Protein AF-0000000080696112 (afdb_homodimer)

Radius of gyration: 31.39 Å; Cα contacts (8 Å, |Δi|>4): 381; chains: 2; bounding box: 40×100×68 Å

InterPro domains:
  IPR007891 CHASE3 [PF05227] (47-178)

pLDDT: mean 80.49, std 13.14, range [27.77, 94.44]

Foldseek 3Di:
DVPPVVPVQVPDDPVRVVCCVVVVVVVVVVVVVVVVVVVVVVVVVLVVVVVLLVLLLVLLVLLLVLLVQLVQLLVVCLVPVDPVSRVSNVVSVVSNVVSLVSNCVRDDDPVLVVLSVVLVVLSVLLNVLSVVSNPDDSVPVVVNVVSVVVSVVSSVVNVVSSVVSNVVSVVVNVVSVVD/DVPPVVVVQVPDDPVRVVCCVVVVVVVVVVVVVVVVVVVVVVVVVLVVVVVLLVLLLVLLVLLLVLLVQLVQLLVVCLVPVDPVSRVSNVVSVVSNVVSLVSNCVRDDDPVLVVLSVVLVVLSVLLNVLSVVSNPDDSVPVVVNVVSVVVSVVSSVVNVVSSVVSNVVSVVVNVVSVVD

Solvent-accessible surface area (backbone atoms only — not comparable to full-atom values): 18309 Å² total; per-residue (Å²): 134,85,68,66,71,57,58,62,12,41,68,26,53,17,54,52,8,16,48,23,53,54,46,23,58,52,51,29,52,52,50,42,52,51,52,50,49,53,52,51,52,53,52,51,53,52,51,52,52,52,49,48,54,49,49,45,53,50,30,54,50,47,40,52,30,30,51,28,31,21,50,26,12,43,39,44,20,74,71,58,72,40,73,88,34,37,56,43,34,67,55,18,53,62,53,38,52,50,30,52,53,50,39,66,71,64,58,76,51,66,72,58,48,52,51,51,63,60,44,51,62,44,50,50,52,40,53,50,44,49,52,52,59,66,69,51,65,82,85,42,54,69,60,52,41,51,52,50,52,54,36,47,53,42,47,52,53,46,50,54,52,52,50,52,51,51,51,48,52,50,51,53,50,51,55,56,66,75,93,132,86,68,66,70,59,58,62,10,41,68,26,52,17,54,52,9,20,48,23,53,54,46,23,59,52,52,29,52,51,50,42,52,51,50,49,49,53,52,50,52,54,51,52,53,53,50,53,52,51,49,47,53,50,51,46,52,48,30,54,50,45,41,54,30,30,52,28,31,21,48,26,12,44,39,43,21,74,72,59,72,40,75,87,34,37,56,43,33,66,56,18,54,60,52,40,53,51,30,51,53,48,40,65,70,63,59,77,52,66,70,57,48,53,51,51,62,60,44,51,62,46,51,50,51,38,53,49,45,49,53,52,58,66,70,51,65,81,83,43,53,68,60,51,40,52,52,50,52,54,39,48,52,41,47,52,53,46,52,53,52,50,49,52,51,52,52,50,53,49,51,54,49,51,54,56,68,74,94

Sequence (358 aa):
MTAHASSRWEDLPLRGKALVAISLPLTILMFSLVLIYIAERQTARAEEDVRRVLLVQGDIQTLHTQIAEGEASVRGYLLTHREDFLPGYLNAQPLIEAALTRLNTNVRDGQMREHLKAIEPLINTKVEGLGKLRSMNRQDQESVARILIENKYVLDQLRERIGIMSEREDALLAERTEAMTAHASSRWEDLPLRGKALVAISLPLTILMFSLVLIYIAERQTARAEEDVRRVLLVQGDIQTLHTQIAEGEASVRGYLLTHREDFLPGYLNAQPLIEAALTRLNTNVRDGQMREHLKAIEPLINTKVEGLGKLRSMNRQDQESVARILIENKYVLDQLRERIGIMSEREDALLAERTEA

Structure (mmCIF, N/CA/C/O backbone):
data_AF-0000000080696112-model_v1
#
loop_
_entity.id
_entity.type
_entity.pdbx_description
1 polymer 'PAS protein'
#
loop_
_atom_site.group_PDB
_atom_site.id
_atom_site.type_symbol
_atom_site.label_atom_id
_atom_site.label_alt_id
_atom_site.label_comp_id
_atom_site.label_asym_id
_atom_site.label_entity_id
_atom_site.label_seq_id
_atom_site.pdbx_PDB_ins_code
_atom_site.Cartn_x
_atom_site.Cartn_y
_atom_site.Cartn_z
_atom_site.occupancy
_atom_site.B_iso_or_equiv
_atom_site.auth_seq_id
_atom_site.auth_comp_id
_atom_site.auth_asym_id
_atom_site.auth_atom_id
_atom_site.pdbx_PDB_model_num
ATOM 1 N N . MET A 1 1 ? 0.788 62.406 5.578 1 27.77 1 MET A N 1
ATOM 2 C CA . MET A 1 1 ? -0.47 62.25 6.301 1 27.77 1 MET A CA 1
ATOM 3 C C . MET A 1 1 ? -0.262 61.438 7.582 1 27.77 1 MET A C 1
ATOM 5 O O . MET A 1 1 ? -1.209 60.875 8.117 1 27.77 1 MET A O 1
ATOM 9 N N . THR A 1 2 ? 0.925 61.094 7.867 1 38.38 2 THR A N 1
ATOM 10 C CA . THR A 1 2 ? 1.419 60.219 8.914 1 38.38 2 THR A CA 1
ATOM 11 C C . THR A 1 2 ? 1.141 60.781 10.297 1 38.38 2 THR A C 1
ATOM 13 O O . THR A 1 2 ? 1.5 60.219 11.312 1 38.38 2 THR A O 1
ATOM 16 N N . ALA A 1 3 ? 0.956 62.125 10.406 1 43.91 3 ALA A N 1
ATOM 17 C CA . ALA A 1 3 ? 1.034 63.062 11.492 1 43.91 3 ALA A CA 1
ATOM 18 C C . ALA A 1 3 ? -0.102 62.875 12.492 1 43.91 3 ALA A C 1
ATOM 20 O O . ALA A 1 3 ? -0.026 63.344 13.633 1 43.91 3 ALA A O 1
ATOM 21 N N . HIS A 1 4 ? -1.32 62.531 11.953 1 41.47 4 HIS A N 1
ATOM 22 C CA . HIS A 1 4 ? -2.537 62.844 12.688 1 41.47 4 HIS A CA 1
ATOM 23 C C . HIS A 1 4 ? -2.729 61.906 13.875 1 41.47 4 HIS A C 1
ATOM 25 O O . HIS A 1 4 ? -3.691 62.062 14.633 1 41.47 4 HIS A O 1
ATOM 31 N N . ALA A 1 5 ? -2.154 60.719 13.828 1 48.03 5 ALA A N 1
ATOM 32 C CA . ALA A 1 5 ? -2.465 59.781 14.906 1 48.03 5 ALA A CA 1
ATOM 33 C C . ALA A 1 5 ? -1.953 60.312 16.25 1 48.03 5 ALA A C 1
ATOM 35 O O . ALA A 1 5 ? -2.406 59.875 17.312 1 48.03 5 ALA A O 1
ATOM 36 N N . SER A 1 6 ? -0.947 61.156 16.234 1 50.97 6 SER A N 1
ATOM 37 C CA . SER A 1 6 ? -0.257 61.688 17.406 1 50.97 6 SER A CA 1
ATOM 38 C C . SER A 1 6 ? -1.186 62.562 18.25 1 50.97 6 SER A C 1
ATOM 40 O O . SER A 1 6 ? -1.048 62.625 19.469 1 50.97 6 SER A O 1
ATOM 42 N N . SER A 1 7 ? -1.98 63.25 17.594 1 52.88 7 SER A N 1
ATOM 43 C CA . SER A 1 7 ? -2.732 64.312 18.266 1 52.88 7 SER A CA 1
ATOM 44 C C . SER A 1 7 ? -3.768 63.75 19.234 1 52.88 7 SER A C 1
ATOM 46 O O . SER A 1 7 ? -3.963 64.25 20.328 1 52.88 7 SER A O 1
ATOM 48 N N . ARG A 1 8 ? -4.383 62.656 18.859 1 55.94 8 ARG A N 1
ATOM 49 C CA . ARG A 1 8 ? -5.465 62.125 19.688 1 55.94 8 ARG A CA 1
ATOM 50 C C . ARG A 1 8 ? -4.918 61.469 20.969 1 55.94 8 ARG A C 1
ATOM 52 O O . ARG A 1 8 ? -5.547 61.531 22.016 1 55.94 8 ARG A O 1
ATOM 59 N N . TRP A 1 9 ? -3.748 60.938 20.938 1 57.84 9 TRP A N 1
ATOM 60 C CA . TRP A 1 9 ? -3.09 60.344 22.078 1 57.84 9 TRP A CA 1
ATOM 61 C C . TRP A 1 9 ? -2.678 61.375 23.094 1 57.84 9 TRP A C 1
ATOM 63 O O . TRP A 1 9 ? -2.807 61.156 24.312 1 57.84 9 TRP A O 1
ATOM 73 N N . GLU A 1 10 ? -2.234 62.531 22.672 1 62.31 10 GLU A N 1
ATOM 74 C CA . GLU A 1 10 ? -1.783 63.625 23.547 1 62.31 10 GLU A CA 1
ATOM 75 C C . GLU A 1 10 ? -2.947 64.25 24.328 1 62.31 10 GLU A C 1
ATOM 77 O O . GLU A 1 10 ? -2.764 64.688 25.438 1 62.31 10 GLU A O 1
ATOM 82 N N . ASP A 1 11 ? -4.109 64.062 23.75 1 60.59 11 ASP A N 1
ATOM 83 C CA . ASP A 1 11 ? -5.258 64.625 24.406 1 60.59 11 ASP A CA 1
ATOM 84 C C . ASP A 1 11 ? -5.941 63.656 25.344 1 60.59 11 ASP A C 1
ATOM 86 O O . ASP A 1 11 ? -6.895 64 26.047 1 60.59 11 ASP A O 1
ATOM 90 N N . LEU A 1 12 ? -5.379 62.469 25.406 1 62.03 12 LEU A N 1
ATOM 91 C CA . LEU A 1 12 ? -6.023 61.5 26.297 1 62.03 12 LEU A CA 1
ATOM 92 C C . LEU A 1 12 ? -5.566 61.688 27.734 1 62.03 12 LEU A C 1
ATOM 94 O O . LEU A 1 12 ? -4.387 61.969 27.984 1 62.03 12 LEU A O 1
ATOM 98 N N . PRO A 1 13 ? -6.57 61.844 28.656 1 65.56 13 PRO A N 1
ATOM 99 C CA . PRO A 1 13 ? -6.242 61.969 30.078 1 65.56 13 PRO A CA 1
ATOM 100 C C . PRO A 1 13 ? -5.383 60.844 30.594 1 65.56 13 PRO A C 1
ATOM 102 O O . PRO A 1 13 ? -5.312 59.781 29.953 1 65.56 13 PRO A O 1
ATOM 105 N N . LEU A 1 14 ? -4.441 61.031 31.547 1 68.19 14 LEU A N 1
ATOM 106 C CA . LEU A 1 14 ? -3.52 60.094 32.156 1 68.19 14 LEU A CA 1
ATOM 107 C C . LEU A 1 14 ? -4.199 58.75 32.406 1 68.19 14 LEU A C 1
ATOM 109 O O . LEU A 1 14 ? -3.6 57.688 32.219 1 68.19 14 LEU A O 1
ATOM 113 N N . ARG A 1 15 ? -5.465 58.875 32.906 1 64.81 15 ARG A N 1
ATOM 114 C CA . ARG A 1 15 ? -6.254 57.656 33.156 1 64.81 15 ARG A CA 1
ATOM 115 C C . ARG A 1 15 ? -6.488 56.875 31.875 1 64.81 15 ARG A C 1
ATOM 117 O O . ARG A 1 15 ? -6.426 55.656 31.875 1 64.81 15 ARG A O 1
ATOM 124 N N . GLY A 1 16 ? -6.652 57.531 30.844 1 64.56 16 GLY A N 1
ATOM 125 C CA . GLY A 1 16 ? -6.879 56.906 29.547 1 64.56 16 GLY A CA 1
ATOM 126 C C . GLY A 1 16 ? -5.633 56.281 28.969 1 64.56 16 GLY A C 1
ATOM 127 O O . GLY A 1 16 ? -5.688 55.156 28.422 1 64.56 16 GLY A O 1
ATOM 128 N N . LYS A 1 17 ? -4.547 56.969 29.25 1 65.31 17 LYS A N 1
ATOM 129 C CA . LYS A 1 17 ? -3.273 56.438 28.766 1 65.31 17 LYS A CA 1
ATOM 130 C C . LYS A 1 17 ? -2.904 55.156 29.5 1 65.31 17 LYS A C 1
ATOM 132 O O . LYS A 1 17 ? -2.416 54.188 28.891 1 65.31 17 LYS A O 1
ATOM 137 N N . ALA A 1 18 ? -3.225 55.125 30.781 1 62.81 18 ALA A N 1
ATOM 138 C CA . ALA A 1 18 ? -2.961 53.938 31.594 1 62.81 18 ALA A CA 1
ATOM 139 C C . ALA A 1 18 ? -3.828 52.75 31.156 1 62.81 18 ALA A C 1
ATOM 141 O O . ALA A 1 18 ? -3.352 51.625 31.078 1 62.81 18 ALA A O 1
ATOM 142 N N . LEU A 1 19 ? -4.996 53 30.766 1 65.44 19 LEU A N 1
ATOM 143 C CA . LEU A 1 19 ? -5.93 51.969 30.312 1 65.44 19 LEU A CA 1
ATOM 144 C C . LEU A 1 19 ? -5.484 51.375 28.984 1 65.44 19 LEU A C 1
ATOM 146 O O . LEU A 1 19 ? -5.582 50.156 28.781 1 65.44 19 LEU A O 1
ATOM 150 N N . VAL A 1 20 ? -4.926 52.219 28.297 1 67.19 20 VAL A N 1
ATOM 151 C CA . VAL A 1 20 ? -4.465 51.75 27 1 67.19 20 VAL A CA 1
ATOM 152 C C . VAL A 1 20 ? -3.189 50.906 27.172 1 67.19 20 VAL A C 1
ATOM 154 O O . VAL A 1 20 ? -3.025 49.875 26.531 1 67.19 20 VAL A O 1
ATOM 157 N N . ALA A 1 21 ? -2.393 51.406 28.172 1 66.62 21 ALA A N 1
ATOM 158 C CA . ALA A 1 21 ? -1.117 50.719 28.406 1 66.62 21 ALA A CA 1
ATOM 159 C C . ALA A 1 21 ? -1.331 49.344 28.984 1 66.62 21 ALA A C 1
ATOM 161 O O . ALA A 1 21 ? -0.57 48.406 28.672 1 66.62 21 ALA A O 1
ATOM 162 N N . ILE A 1 22 ? -2.363 49.188 29.672 1 65.94 22 ILE A N 1
ATOM 163 C CA . ILE A 1 22 ? -2.645 47.906 30.297 1 65.94 22 ILE A CA 1
ATOM 164 C C . ILE A 1 22 ? -3.492 47.062 29.359 1 65.94 22 ILE A C 1
ATOM 166 O O . ILE A 1 22 ? -3.242 45.844 29.203 1 65.94 22 ILE A O 1
ATOM 170 N N . SER A 1 23 ? -4.406 47.688 28.703 1 69 23 SER A N 1
ATOM 171 C CA . SER A 1 23 ? -5.375 46.938 27.922 1 69 23 SER A CA 1
ATOM 172 C C . SER A 1 23 ? -4.75 46.406 26.625 1 69 23 SER A C 1
ATOM 174 O O . SER A 1 23 ? -5.121 45.344 26.125 1 69 23 SER A O 1
ATOM 176 N N . LEU A 1 24 ? -3.727 47.094 26.297 1 71.12 24 LEU A N 1
ATOM 177 C CA . LEU A 1 24 ? -3.164 46.75 24.984 1 71.12 24 LEU A CA 1
ATOM 178 C C . LEU A 1 24 ? -2.443 45.406 25.031 1 71.12 24 LEU A C 1
ATOM 180 O O . LEU A 1 24 ? -2.709 44.531 24.203 1 71.12 24 LEU A O 1
ATOM 184 N N . PRO A 1 25 ? -1.59 45.25 26.078 1 66.38 25 PRO A N 1
ATOM 185 C CA . PRO A 1 25 ? -0.933 43.938 26.172 1 66.38 25 PRO A CA 1
ATOM 186 C C . PRO A 1 25 ? -1.918 42.812 26.438 1 66.38 25 PRO A C 1
ATOM 188 O O . PRO A 1 25 ? -1.755 41.719 25.906 1 66.38 25 PRO A O 1
ATOM 191 N N . LEU A 1 26 ? -2.941 43.031 27.125 1 72 26 LEU A N 1
ATOM 192 C CA . LEU A 1 26 ? -3.949 42.031 27.453 1 72 26 LEU A CA 1
ATOM 193 C C . LEU A 1 26 ? -4.75 41.656 26.219 1 72 26 LEU A C 1
ATOM 195 O O . LEU A 1 26 ? -5.043 40.469 26 1 72 26 LEU A O 1
ATOM 199 N N . THR A 1 27 ? -5.062 42.594 25.422 1 71.81 27 THR A N 1
ATOM 200 C CA . THR A 1 27 ? -5.801 42.344 24.188 1 71.81 27 THR A CA 1
ATOM 201 C C . THR A 1 27 ? -4.941 41.562 23.203 1 71.81 27 THR A C 1
ATOM 203 O O . THR A 1 27 ? -5.434 40.656 22.531 1 71.81 27 THR A O 1
ATOM 206 N N . ILE A 1 28 ? -3.66 41.906 23.234 1 69.56 28 ILE A N 1
ATOM 207 C CA . ILE A 1 28 ? -2.734 41.219 22.344 1 69.56 28 ILE A CA 1
ATOM 208 C C . ILE A 1 28 ? -2.566 39.781 22.766 1 69.56 28 ILE A C 1
ATOM 210 O O . ILE A 1 28 ? -2.57 38.875 21.938 1 69.56 28 ILE A O 1
ATOM 214 N N . LEU A 1 29 ? -2.482 39.562 24.047 1 71.31 29 LEU A N 1
ATOM 215 C CA . LEU A 1 29 ? -2.359 38.219 24.594 1 71.31 29 LEU A CA 1
ATOM 216 C C . LEU A 1 29 ? -3.602 37.375 24.281 1 71.31 29 LEU A C 1
ATOM 218 O O . LEU A 1 29 ? -3.494 36.219 23.875 1 71.31 29 LEU A O 1
ATOM 222 N N . MET A 1 30 ? -4.719 38.031 24.391 1 77.25 30 MET A N 1
ATOM 223 C CA . MET A 1 30 ? -5.977 37.344 24.109 1 77.25 30 MET A CA 1
ATOM 224 C C . MET A 1 30 ? -6.102 37 22.625 1 77.25 30 MET A C 1
ATOM 226 O O . MET A 1 30 ? -6.512 35.906 22.281 1 77.25 30 MET A O 1
ATOM 230 N N . PHE A 1 31 ? -5.652 37.875 21.812 1 74.69 31 PHE A N 1
ATOM 231 C CA . PHE A 1 31 ? -5.688 37.688 20.375 1 74.69 31 PHE A CA 1
ATOM 232 C C . PHE A 1 31 ? -4.742 36.562 19.953 1 74.69 31 PHE A C 1
ATOM 234 O O . PHE A 1 31 ? -5.098 35.719 19.141 1 74.69 31 PHE A O 1
ATOM 241 N N . SER A 1 32 ? -3.598 36.562 20.641 1 71.44 32 SER A N 1
ATOM 242 C CA . SER A 1 32 ? -2.615 35.531 20.359 1 71.44 32 SER A CA 1
ATOM 243 C C . SER A 1 32 ? -3.133 34.156 20.766 1 71.44 32 SER A C 1
ATOM 245 O O . SER A 1 32 ? -2.961 33.156 20.031 1 71.44 32 SER A O 1
ATOM 247 N N . LEU A 1 33 ? -3.844 34.125 21.844 1 74.69 33 LEU A N 1
ATOM 248 C CA . LEU A 1 33 ? -4.383 32.875 22.359 1 74.69 33 LEU A CA 1
ATOM 249 C C . LEU A 1 33 ? -5.469 32.312 21.438 1 74.69 33 LEU A C 1
ATOM 251 O O . LEU A 1 33 ? -5.52 31.109 21.188 1 74.69 33 LEU A O 1
ATOM 255 N N . VAL A 1 34 ? -6.164 33.25 20.906 1 75.69 34 VAL A N 1
ATOM 256 C CA . VAL A 1 34 ? -7.238 32.875 20 1 75.69 34 VAL A CA 1
ATOM 257 C C . VAL A 1 34 ? -6.648 32.375 18.688 1 75.69 34 VAL A C 1
ATOM 259 O O . VAL A 1 34 ? -7.09 31.344 18.156 1 75.69 34 VAL A O 1
ATOM 262 N N . LEU A 1 35 ? -5.594 32.969 18.219 1 73.38 35 LEU A N 1
ATOM 263 C CA . LEU A 1 35 ? -4.953 32.594 16.969 1 73.38 35 LEU A CA 1
ATOM 264 C C . LEU A 1 35 ? -4.27 31.219 17.109 1 73.38 35 LEU A C 1
ATOM 266 O O . LEU A 1 35 ? -4.344 30.391 16.219 1 73.38 35 LEU A O 1
ATOM 270 N N . ILE A 1 36 ? -3.729 31.094 18.297 1 70.44 36 ILE A N 1
ATOM 271 C CA . ILE A 1 36 ? -3.059 29.828 18.578 1 70.44 36 ILE A CA 1
ATOM 272 C C . ILE A 1 36 ? -4.086 28.703 18.641 1 70.44 36 ILE A C 1
ATOM 274 O O . ILE A 1 36 ? -3.859 27.609 18.109 1 70.44 36 ILE A O 1
ATOM 278 N N . TYR A 1 37 ? -5.129 29.016 19.172 1 74.75 37 TYR A N 1
ATOM 279 C CA . TYR A 1 37 ? -6.199 28.031 19.312 1 74.75 37 TYR A CA 1
ATOM 280 C C . TYR A 1 37 ? -6.758 27.625 17.953 1 74.75 37 TYR A C 1
ATOM 282 O O . TYR A 1 37 ? -6.918 26.438 17.672 1 74.75 37 TYR A O 1
ATOM 290 N N . ILE A 1 38 ? -6.973 28.562 17.109 1 71.12 38 ILE A N 1
ATOM 291 C CA . ILE A 1 38 ? -7.504 28.312 15.766 1 71.12 38 ILE A CA 1
ATOM 292 C C . ILE A 1 38 ? -6.48 27.531 14.945 1 71.12 38 ILE A C 1
ATOM 294 O O . ILE A 1 38 ? -6.832 26.562 14.266 1 71.12 38 ILE A O 1
ATOM 298 N N . ALA A 1 39 ? -5.25 27.828 15.039 1 68.56 39 ALA A N 1
ATOM 299 C CA . ALA A 1 39 ? -4.176 27.172 14.305 1 68.56 39 ALA A CA 1
ATOM 300 C C . ALA A 1 39 ? -4.039 25.719 14.734 1 68.56 39 ALA A C 1
ATOM 302 O O . ALA A 1 39 ? -3.838 24.828 13.898 1 68.56 39 ALA A O 1
ATOM 303 N N . GLU A 1 40 ? -4.23 25.453 16.016 1 69.69 40 GLU A N 1
ATOM 304 C CA . GLU A 1 40 ? -4.129 24.109 16.562 1 69.69 40 GLU A CA 1
ATOM 305 C C . GLU A 1 40 ? -5.281 23.219 16.094 1 69.69 40 GLU A C 1
ATOM 307 O O . GLU A 1 40 ? -5.082 22.062 15.75 1 69.69 40 GLU A O 1
ATOM 312 N N . ARG A 1 41 ? -6.422 23.859 16.031 1 71.5 41 ARG A N 1
ATOM 313 C CA . ARG A 1 41 ? -7.594 23.094 15.617 1 71.5 41 ARG A CA 1
ATOM 314 C C . ARG A 1 41 ? -7.527 22.766 14.125 1 71.5 41 ARG A C 1
ATOM 316 O O . ARG A 1 41 ? -7.906 21.672 13.711 1 71.5 41 ARG A O 1
ATOM 323 N N . GLN A 1 42 ? -7.031 23.625 13.359 1 68.56 42 GLN A N 1
ATOM 324 C CA . GLN A 1 42 ? -6.887 23.391 11.922 1 68.56 42 GLN A CA 1
ATOM 325 C C . GLN A 1 42 ? -5.848 22.312 11.641 1 68.56 42 GLN A C 1
ATOM 327 O O . GLN A 1 42 ? -6.043 21.484 10.758 1 68.56 42 GLN A O 1
ATOM 332 N N . THR A 1 43 ? -4.84 22.297 12.461 1 68.62 43 THR A N 1
ATOM 333 C CA . THR A 1 43 ? -3.781 21.297 12.297 1 68.62 43 THR A CA 1
ATOM 334 C C . THR A 1 43 ? -4.273 19.906 12.688 1 68.62 43 THR A C 1
ATOM 336 O O . THR A 1 43 ? -3.979 18.938 12.008 1 68.62 43 THR A O 1
ATOM 339 N N . ALA A 1 44 ? -5.137 19.906 13.711 1 70.25 44 ALA A N 1
ATOM 340 C CA . ALA A 1 44 ? -5.66 18.625 14.195 1 70.25 44 ALA A CA 1
ATOM 341 C C . ALA A 1 44 ? -6.609 18 13.172 1 70.25 44 ALA A C 1
ATOM 343 O O . ALA A 1 44 ? -6.551 16.797 12.922 1 70.25 44 ALA A O 1
ATOM 344 N N . ARG A 1 45 ? -7.41 18.797 12.516 1 71.12 45 ARG A N 1
ATOM 345 C CA . ARG A 1 45 ? -8.344 18.297 11.5 1 71.12 45 ARG A CA 1
ATOM 346 C C . ARG A 1 45 ? -7.602 17.828 10.258 1 71.12 45 ARG A C 1
ATOM 348 O O . ARG A 1 45 ? -7.953 16.797 9.672 1 71.12 45 ARG A O 1
ATOM 355 N N . ALA A 1 46 ? -6.602 18.531 9.938 1 67.81 46 ALA A N 1
ATOM 356 C CA . ALA A 1 46 ? -5.805 18.172 8.766 1 67.81 46 ALA A CA 1
ATOM 357 C C . ALA A 1 46 ? -5.07 16.844 8.992 1 67.81 46 ALA A C 1
ATOM 359 O O . ALA A 1 46 ? -4.973 16.016 8.086 1 67.81 46 ALA A O 1
ATOM 360 N N . GLU A 1 47 ? -4.715 16.609 10.219 1 70.81 47 GLU A N 1
ATOM 361 C CA . GLU A 1 47 ? -4.008 15.375 10.57 1 70.81 47 GLU A CA 1
ATOM 362 C C . GLU A 1 47 ? -4.949 14.172 10.531 1 70.81 47 GLU A C 1
ATOM 364 O O . GLU A 1 47 ? -4.57 13.094 10.062 1 70.81 47 GLU A O 1
ATOM 369 N N . GLU A 1 48 ? -6.125 14.414 11 1 72.88 48 GLU A N 1
ATOM 370 C CA . GLU A 1 48 ? -7.102 13.336 11.008 1 72.88 48 GLU A CA 1
ATOM 371 C C . GLU A 1 48 ? -7.488 12.93 9.586 1 72.88 48 GLU A C 1
ATOM 373 O O . GLU A 1 48 ? -7.66 11.742 9.297 1 72.88 48 GLU A O 1
ATOM 378 N N . ASP A 1 49 ? -7.582 13.867 8.734 1 73.25 49 ASP A N 1
ATOM 379 C CA . ASP A 1 49 ? -7.941 13.602 7.344 1 73.25 49 ASP A CA 1
ATOM 380 C C . ASP A 1 49 ? -6.824 12.844 6.629 1 73.25 49 ASP A C 1
ATOM 382 O O . ASP A 1 49 ? -7.09 11.898 5.887 1 73.25 49 ASP A O 1
ATOM 386 N N . VAL A 1 50 ? -5.656 13.266 6.898 1 72.81 50 VAL A N 1
ATOM 387 C CA . VAL A 1 50 ? -4.504 12.602 6.285 1 72.81 50 VAL A CA 1
ATOM 388 C C . VAL A 1 50 ? -4.41 11.164 6.781 1 72.81 50 VAL A C 1
ATOM 390 O O . VAL A 1 50 ? -4.137 10.25 6 1 72.81 50 VAL A O 1
ATOM 393 N N . ARG A 1 51 ? -4.723 10.938 8 1 76.31 51 ARG A N 1
ATOM 394 C CA . ARG A 1 51 ? -4.676 9.594 8.578 1 76.31 51 ARG A CA 1
ATOM 395 C C . ARG A 1 51 ? -5.723 8.688 7.945 1 76.31 51 ARG A C 1
ATOM 397 O O . ARG A 1 51 ? -5.441 7.527 7.641 1 76.31 51 ARG A O 1
ATOM 404 N N . ARG A 1 52 ? -6.789 9.211 7.75 1 79.06 52 ARG A N 1
ATOM 405 C CA . ARG A 1 52 ? -7.852 8.422 7.148 1 79.06 52 ARG A CA 1
ATOM 406 C C . ARG A 1 52 ? -7.504 8.031 5.715 1 79.06 52 ARG A C 1
ATOM 408 O O . ARG A 1 52 ? -7.742 6.898 5.293 1 79.06 52 ARG A O 1
ATOM 415 N N . VAL A 1 53 ? -6.98 8.953 4.957 1 76.81 53 VAL A N 1
ATOM 416 C CA . VAL A 1 53 ? -6.594 8.688 3.576 1 76.81 53 VAL A CA 1
ATOM 417 C C . VAL A 1 53 ? -5.508 7.613 3.541 1 76.81 53 VAL A C 1
ATOM 419 O O . VAL A 1 53 ? -5.535 6.719 2.691 1 76.81 53 VAL A O 1
ATOM 422 N N . LEU A 1 54 ? -4.652 7.645 4.5 1 76.31 54 LEU A N 1
ATOM 423 C CA . LEU A 1 54 ? -3.582 6.652 4.578 1 76.31 54 LEU A CA 1
ATOM 424 C C . LEU A 1 54 ? -4.145 5.273 4.914 1 76.31 54 LEU A C 1
ATOM 426 O O . LEU A 1 54 ? -3.697 4.27 4.359 1 76.31 54 LEU A O 1
ATOM 430 N N . LEU A 1 55 ? -5.102 5.309 5.738 1 82.31 55 LEU A N 1
ATOM 431 C CA . LEU A 1 55 ? -5.719 4.043 6.117 1 82.31 55 LEU A CA 1
ATOM 432 C C . LEU A 1 55 ? -6.457 3.426 4.934 1 82.31 55 LEU A C 1
ATOM 434 O O . LEU A 1 55 ? -6.328 2.227 4.676 1 82.31 55 LEU A O 1
ATOM 438 N N . VAL A 1 56 ? -7.176 4.219 4.25 1 86.31 56 VAL A N 1
ATOM 439 C CA . VAL A 1 56 ? -7.926 3.746 3.09 1 86.31 56 VAL A CA 1
ATOM 440 C C . VAL A 1 56 ? -6.961 3.266 2.01 1 86.31 56 VAL A C 1
ATOM 442 O O . VAL A 1 56 ? -7.133 2.18 1.452 1 86.31 56 VAL A O 1
ATOM 445 N N . GLN A 1 57 ? -5.953 3.986 1.732 1 83.5 57 GLN A N 1
ATOM 446 C CA . GLN A 1 57 ? -4.945 3.598 0.754 1 83.5 57 GLN A CA 1
ATOM 447 C C . GLN A 1 57 ? -4.23 2.316 1.178 1 83.5 57 GLN A C 1
ATOM 449 O O . GLN A 1 57 ? -3.977 1.438 0.351 1 83.5 57 GLN A O 1
ATOM 454 N N . GLY A 1 58 ? -3.904 2.225 2.385 1 84.44 58 GLY A N 1
ATOM 455 C CA . GLY A 1 58 ? -3.266 1.029 2.912 1 84.44 58 GLY A CA 1
ATOM 456 C C . GLY A 1 58 ? -4.121 -0.216 2.775 1 84.44 58 GLY A C 1
ATOM 457 O O . GLY A 1 58 ? -3.629 -1.275 2.383 1 84.44 58 GLY A O 1
ATOM 458 N N . ASP A 1 59 ? -5.355 -0.006 3.053 1 89.69 59 ASP A N 1
ATOM 459 C CA . ASP A 1 59 ? -6.266 -1.146 2.977 1 89.69 59 ASP A CA 1
ATOM 460 C C . ASP A 1 59 ? -6.504 -1.563 1.527 1 89.69 59 ASP A C 1
ATOM 462 O O . ASP A 1 59 ? -6.656 -2.752 1.235 1 89.69 59 ASP A O 1
ATOM 466 N N . ILE A 1 60 ? -6.555 -0.643 0.655 1 87.88 60 ILE A N 1
ATOM 467 C CA . ILE A 1 60 ? -6.668 -0.958 -0.765 1 87.88 60 ILE A CA 1
ATOM 468 C C . ILE A 1 60 ? -5.445 -1.754 -1.217 1 87.88 60 ILE A C 1
ATOM 470 O O . ILE A 1 60 ? -5.578 -2.762 -1.916 1 87.88 60 ILE A O 1
ATOM 474 N N . GLN A 1 61 ? -4.336 -1.315 -0.808 1 86.06 61 GLN A N 1
ATOM 475 C CA . GLN A 1 61 ? -3.1 -2.006 -1.157 1 86.06 61 GLN A CA 1
ATOM 476 C C . GLN A 1 61 ? -3.039 -3.387 -0.512 1 86.06 61 GLN A C 1
ATOM 478 O O . GLN A 1 61 ? -2.549 -4.34 -1.119 1 86.06 61 GLN A O 1
ATOM 483 N N . THR A 1 62 ? -3.504 -3.449 0.673 1 88.25 62 THR A N 1
ATOM 484 C CA . THR A 1 62 ? -3.553 -4.734 1.363 1 88.25 62 THR A CA 1
ATOM 485 C C . THR A 1 62 ? -4.441 -5.719 0.609 1 88.25 62 THR A C 1
ATOM 487 O O . THR A 1 62 ? -4.078 -6.887 0.44 1 88.25 62 THR A O 1
ATOM 490 N N . LEU A 1 63 ? -5.57 -5.25 0.172 1 90.44 63 LEU A N 1
ATOM 491 C CA . LEU A 1 63 ? -6.453 -6.098 -0.62 1 90.44 63 LEU A CA 1
ATOM 492 C C . LEU A 1 63 ? -5.73 -6.633 -1.852 1 90.44 63 LEU A C 1
ATOM 494 O O . LEU A 1 63 ? -5.75 -7.84 -2.113 1 90.44 63 LEU A O 1
ATOM 498 N N . HIS A 1 64 ? -5.098 -5.754 -2.541 1 88.44 64 HIS A N 1
ATOM 499 C CA . HIS A 1 64 ? -4.379 -6.133 -3.752 1 88.44 64 HIS A CA 1
ATOM 500 C C . HIS A 1 64 ? -3.281 -7.148 -3.449 1 88.44 64 HIS A C 1
ATOM 502 O O . HIS A 1 64 ? -3.188 -8.18 -4.109 1 88.44 64 HIS A O 1
ATOM 508 N N . THR A 1 65 ? -2.537 -6.906 -2.467 1 89.06 65 THR A N 1
ATOM 509 C CA . THR A 1 65 ? -1.412 -7.762 -2.105 1 89.06 65 THR A CA 1
ATOM 510 C C . THR A 1 65 ? -1.9 -9.133 -1.657 1 89.06 65 THR A C 1
ATOM 512 O O . THR A 1 65 ? -1.375 -10.156 -2.098 1 89.06 65 THR A O 1
ATOM 515 N N . GLN A 1 66 ? -2.9 -9.117 -0.779 1 91 66 GLN A N 1
ATOM 516 C CA . GLN A 1 66 ? -3.381 -10.383 -0.229 1 91 66 GLN A CA 1
ATOM 517 C C . GLN A 1 66 ? -4.051 -11.227 -1.306 1 91 66 GLN A C 1
ATOM 519 O O . GLN A 1 66 ? -3.932 -12.461 -1.298 1 91 66 GLN A O 1
ATOM 524 N N . ILE A 1 67 ? -4.742 -10.633 -2.205 1 91.06 67 ILE A N 1
ATOM 525 C CA . ILE A 1 67 ? -5.336 -11.359 -3.318 1 91.06 67 ILE A CA 1
ATOM 526 C C . ILE A 1 67 ? -4.234 -11.977 -4.18 1 91.06 67 ILE A C 1
ATOM 528 O O . ILE A 1 67 ? -4.297 -13.164 -4.523 1 91.06 67 ILE A O 1
ATOM 532 N N . ALA A 1 68 ? -3.252 -11.188 -4.504 1 89 68 ALA A N 1
ATOM 533 C CA . ALA A 1 68 ? -2.129 -11.68 -5.301 1 89 68 ALA A CA 1
ATOM 534 C C . ALA A 1 68 ? -1.398 -12.812 -4.582 1 89 68 ALA A C 1
ATOM 536 O O . ALA A 1 68 ? -1.003 -13.797 -5.207 1 89 68 ALA A O 1
ATOM 537 N N . GLU A 1 69 ? -1.196 -12.672 -3.309 1 90.06 69 GLU A N 1
ATOM 538 C CA . GLU A 1 69 ? -0.532 -13.703 -2.521 1 90.06 69 GLU A CA 1
ATOM 539 C C . GLU A 1 69 ? -1.356 -14.992 -2.492 1 90.06 69 GLU A C 1
ATOM 541 O O . GLU A 1 69 ? -0.808 -16.094 -2.594 1 90.06 69 GLU A O 1
ATOM 546 N N . GLY A 1 70 ? -2.629 -14.836 -2.324 1 92.56 70 GLY A N 1
ATOM 547 C CA . GLY A 1 70 ? -3.492 -16.016 -2.369 1 92.56 70 GLY A CA 1
ATOM 548 C C . GLY A 1 70 ? -3.428 -16.75 -3.693 1 92.56 70 GLY A C 1
ATOM 549 O O . GLY A 1 70 ? -3.373 -17.984 -3.723 1 92.56 70 GLY A O 1
ATOM 550 N N . GLU A 1 71 ? -3.432 -15.961 -4.758 1 92.94 71 GLU A N 1
ATOM 551 C CA . GLU A 1 71 ? -3.344 -16.531 -6.094 1 92.94 71 GLU A CA 1
ATOM 552 C C . GLU A 1 71 ? -2.023 -17.281 -6.289 1 92.94 71 GLU A C 1
ATOM 554 O O . GLU A 1 71 ? -2.006 -18.406 -6.766 1 92.94 71 GLU A O 1
ATOM 559 N N . ALA A 1 72 ? -0.966 -16.609 -5.953 1 91.62 72 ALA A N 1
ATOM 560 C CA . ALA A 1 72 ? 0.352 -17.234 -6.09 1 91.62 72 ALA A CA 1
ATOM 561 C C . ALA A 1 72 ? 0.459 -18.5 -5.242 1 91.62 72 ALA A C 1
ATOM 563 O O . ALA A 1 72 ? 1.072 -19.484 -5.656 1 91.62 72 ALA A O 1
ATOM 564 N N . SER A 1 73 ? -0.115 -18.484 -4.07 1 93.19 73 SER A N 1
ATOM 565 C CA . SER A 1 73 ? -0.086 -19.609 -3.15 1 93.19 73 SER A CA 1
ATOM 566 C C . SER A 1 73 ? -0.808 -20.812 -3.734 1 93.19 73 SER A C 1
ATOM 568 O O . SER A 1 73 ? -0.247 -21.922 -3.793 1 93.19 73 SER A O 1
ATOM 570 N N . VAL A 1 74 ? -1.993 -20.672 -4.258 1 93.06 74 VAL A N 1
ATOM 571 C CA . VAL A 1 74 ? -2.789 -21.781 -4.805 1 93.06 74 VAL A CA 1
ATOM 572 C C . VAL A 1 74 ? -2.143 -22.297 -6.086 1 93.06 74 VAL A C 1
ATOM 574 O O . VAL A 1 74 ? -2.055 -23.5 -6.293 1 93.06 74 VAL A O 1
ATOM 577 N N . ARG A 1 75 ? -1.666 -21.406 -6.918 1 89.06 75 ARG A N 1
ATOM 578 C CA . ARG A 1 75 ? -1.009 -21.828 -8.148 1 89.06 75 ARG A CA 1
ATOM 579 C C . ARG A 1 75 ? 0.292 -22.562 -7.855 1 89.06 75 ARG A C 1
ATOM 581 O O . ARG A 1 75 ? 0.654 -23.5 -8.562 1 89.06 75 ARG A O 1
ATOM 588 N N . GLY A 1 76 ? 0.975 -22.078 -6.848 1 89.75 76 GLY A N 1
ATOM 589 C CA . GLY A 1 76 ? 2.143 -22.844 -6.422 1 89.75 76 GLY A CA 1
ATOM 590 C C . GLY A 1 76 ? 1.806 -24.234 -5.922 1 89.75 76 GLY A C 1
ATOM 591 O O . GLY A 1 76 ? 2.527 -25.188 -6.203 1 89.75 76 GLY A O 1
ATOM 592 N N . TYR A 1 77 ? 0.748 -24.344 -5.199 1 91.25 77 TYR A N 1
ATOM 593 C CA . TYR A 1 77 ? 0.29 -25.641 -4.719 1 91.25 77 TYR A CA 1
ATOM 594 C C . TYR A 1 77 ? -0.075 -26.562 -5.887 1 91.25 77 TYR A C 1
ATOM 596 O O . TYR A 1 77 ? 0.228 -27.75 -5.863 1 91.25 77 TYR A O 1
ATOM 604 N N . LEU A 1 78 ? -0.736 -26.016 -6.832 1 88.94 78 LEU A N 1
ATOM 605 C CA . LEU A 1 78 ? -1.146 -26.797 -7.992 1 88.94 78 LEU A CA 1
ATOM 606 C C . LEU A 1 78 ? 0.069 -27.312 -8.75 1 88.94 78 LEU A C 1
ATOM 608 O O . LEU A 1 78 ? 0.022 -28.406 -9.336 1 88.94 78 LEU A O 1
ATOM 612 N N . LEU A 1 79 ? 1.142 -26.594 -8.672 1 86.75 79 LEU A N 1
ATOM 613 C CA . LEU A 1 79 ? 2.344 -26.969 -9.414 1 86.75 79 LEU A CA 1
ATOM 614 C C . LEU A 1 79 ? 3.178 -27.969 -8.633 1 86.75 79 LEU A C 1
ATOM 616 O O . LEU A 1 79 ? 3.814 -28.844 -9.227 1 86.75 79 LEU A O 1
ATOM 620 N N . THR A 1 80 ? 3.139 -27.875 -7.324 1 87 80 THR A N 1
ATOM 621 C CA . THR A 1 80 ? 4.094 -28.641 -6.535 1 87 80 THR A CA 1
ATOM 622 C C . THR A 1 80 ? 3.381 -29.688 -5.699 1 87 80 THR A C 1
ATOM 624 O O . THR A 1 80 ? 4 -30.656 -5.25 1 87 80 THR A O 1
ATOM 627 N N . HIS A 1 81 ? 2.129 -29.422 -5.344 1 87.44 81 HIS A N 1
ATOM 628 C CA . HIS A 1 81 ? 1.307 -30.25 -4.473 1 87.44 81 HIS A CA 1
ATOM 629 C C . HIS A 1 81 ? 1.894 -30.328 -3.066 1 87.44 81 HIS A C 1
ATOM 631 O O . HIS A 1 81 ? 1.816 -31.375 -2.412 1 87.44 81 HIS A O 1
ATOM 637 N N . ARG A 1 82 ? 2.514 -29.297 -2.717 1 89 82 ARG A N 1
ATOM 638 C CA . ARG A 1 82 ? 3.04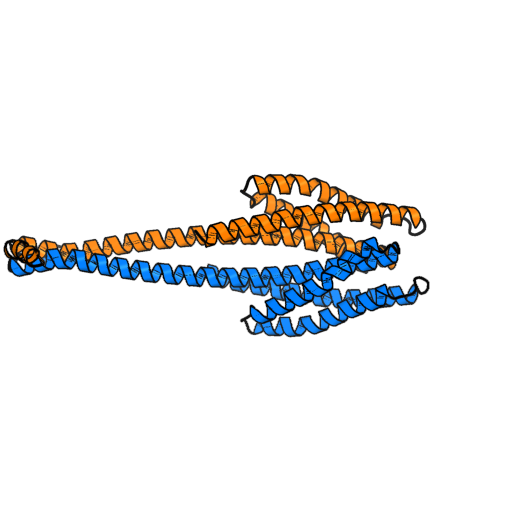9 -29.172 -1.364 1 89 82 ARG A CA 1
ATOM 639 C C . ARG A 1 82 ? 2.189 -28.234 -0.517 1 89 82 ARG A C 1
ATOM 641 O O . ARG A 1 82 ? 1.879 -27.125 -0.934 1 89 82 ARG A O 1
ATOM 648 N N . GLU A 1 83 ? 1.934 -28.688 0.684 1 91.19 83 GLU A N 1
ATOM 649 C CA . GLU A 1 83 ? 1.064 -27.922 1.568 1 91.19 83 GLU A CA 1
ATOM 650 C C . GLU A 1 83 ? 1.771 -26.672 2.08 1 91.19 83 GLU A C 1
ATOM 652 O O . GLU A 1 83 ? 1.119 -25.734 2.537 1 91.19 83 GLU A O 1
ATOM 657 N N . ASP A 1 84 ? 3.062 -26.609 2.012 1 91 84 ASP A N 1
ATOM 658 C CA . ASP A 1 84 ? 3.793 -25.453 2.529 1 91 84 ASP A CA 1
ATOM 659 C C . ASP A 1 84 ? 3.664 -24.25 1.59 1 91 84 ASP A C 1
ATOM 661 O O . ASP A 1 84 ? 4.156 -23.172 1.895 1 91 84 ASP A O 1
ATOM 665 N N . PHE A 1 85 ? 2.994 -24.453 0.456 1 92.44 85 PHE A N 1
ATOM 666 C CA . PHE A 1 85 ? 2.695 -23.359 -0.452 1 92.44 85 PHE A CA 1
ATOM 667 C C . PHE A 1 85 ? 1.348 -22.734 -0.119 1 92.44 85 PHE A C 1
ATOM 669 O O . PHE A 1 85 ? 1.019 -21.656 -0.616 1 92.44 85 PHE A O 1
ATOM 676 N N . LEU A 1 86 ? 0.558 -23.297 0.771 1 92.5 86 LEU A N 1
ATOM 677 C CA . LEU A 1 86 ? -0.842 -22.922 0.943 1 92.5 86 LEU A CA 1
ATOM 678 C C . LEU A 1 86 ? -0.982 -21.797 1.955 1 92.5 86 LEU A C 1
ATOM 680 O O . LEU A 1 86 ? -2.008 -21.109 1.989 1 92.5 86 LEU A O 1
ATOM 684 N N . PRO A 1 87 ? -0.027 -21.5 2.842 1 90.88 87 PRO A N 1
ATOM 685 C CA . PRO A 1 87 ? -0.224 -20.469 3.855 1 90.88 87 PRO A CA 1
ATOM 686 C C . PRO A 1 87 ? -0.56 -19.109 3.25 1 90.88 87 PRO A C 1
ATOM 688 O O . PRO A 1 87 ? -1.342 -18.344 3.828 1 90.88 87 PRO A O 1
ATOM 691 N N . GLY A 1 88 ? 0.002 -18.734 2.152 1 90.12 88 GLY A N 1
ATOM 692 C CA . GLY A 1 88 ? -0.361 -17.484 1.504 1 90.12 88 GLY A CA 1
ATOM 693 C C . GLY A 1 88 ? -1.847 -17.375 1.218 1 90.12 88 GLY A C 1
ATOM 694 O O . GLY A 1 88 ? -2.43 -16.297 1.36 1 90.12 88 GLY A O 1
ATOM 695 N N . TYR A 1 89 ? -2.441 -18.5 0.814 1 93.12 89 TYR A N 1
ATOM 696 C CA . TYR A 1 89 ? -3.875 -18.562 0.557 1 93.12 89 TYR A CA 1
ATOM 697 C C . TYR A 1 89 ? -4.664 -18.547 1.861 1 93.12 89 TYR A C 1
ATOM 699 O O . TYR A 1 89 ? -5.621 -17.781 2.006 1 93.12 89 TYR A O 1
ATOM 707 N N . LEU A 1 90 ? -4.285 -19.297 2.836 1 92.56 90 LEU A N 1
ATOM 708 C CA . LEU A 1 90 ? -5 -19.469 4.098 1 92.56 90 LEU A CA 1
ATOM 709 C C . LEU A 1 90 ? -4.98 -18.172 4.902 1 92.56 90 LEU A C 1
ATOM 711 O O . LEU A 1 90 ? -5.98 -17.797 5.523 1 92.56 90 LEU A O 1
ATOM 715 N N . ASN A 1 91 ? -3.867 -17.469 4.816 1 91.38 91 ASN A N 1
ATOM 716 C CA . ASN A 1 91 ? -3.725 -16.234 5.578 1 91.38 91 ASN A CA 1
ATOM 717 C C . ASN A 1 91 ? -4.363 -15.047 4.852 1 91.38 91 ASN A C 1
ATOM 719 O O . ASN A 1 91 ? -4.672 -14.031 5.469 1 91.38 91 ASN A O 1
ATOM 723 N N . ALA A 1 92 ? -4.492 -15.156 3.551 1 91.94 92 ALA A N 1
ATOM 724 C CA . ALA A 1 92 ? -5.016 -14.055 2.746 1 91.94 92 ALA A CA 1
ATOM 725 C C . ALA A 1 92 ? -6.488 -13.805 3.049 1 91.94 92 ALA A C 1
ATOM 727 O O . ALA A 1 92 ? -6.93 -12.656 3.111 1 91.94 92 ALA A O 1
ATOM 728 N N . GLN A 1 93 ? -7.242 -14.844 3.357 1 91.94 93 GLN A N 1
ATOM 729 C CA . GLN A 1 93 ? -8.688 -14.727 3.475 1 91.94 93 GLN A CA 1
ATOM 730 C C . GLN A 1 93 ? -9.078 -13.836 4.652 1 91.94 93 GLN A C 1
ATOM 732 O O . GLN A 1 93 ? -9.805 -12.859 4.484 1 91.94 93 GLN A O 1
ATOM 737 N N . PRO A 1 94 ? -8.562 -14.117 5.836 1 93.31 94 PRO A N 1
ATOM 738 C CA . PRO A 1 94 ? -8.922 -13.234 6.949 1 93.31 94 PRO A CA 1
ATOM 739 C C . PRO A 1 94 ? -8.398 -11.812 6.777 1 93.31 94 PRO A C 1
ATOM 741 O O . PRO A 1 94 ? -9.039 -10.852 7.207 1 93.31 94 PRO A O 1
ATOM 744 N N . LEU A 1 95 ? -7.281 -11.656 6.203 1 92.25 95 LEU A N 1
ATOM 745 C CA . LEU A 1 95 ? -6.711 -10.328 5.996 1 92.25 95 LEU A CA 1
ATOM 746 C C . LEU A 1 95 ? -7.531 -9.539 4.984 1 92.25 95 LEU A C 1
ATOM 748 O O . LEU A 1 95 ? -7.703 -8.32 5.133 1 92.25 95 LEU A O 1
ATOM 752 N N . ILE A 1 96 ? -8.023 -10.227 3.99 1 93.94 96 ILE A N 1
ATOM 753 C CA . ILE A 1 96 ? -8.891 -9.594 3.002 1 93.94 96 ILE A CA 1
ATOM 754 C C . ILE A 1 96 ? -10.188 -9.141 3.67 1 93.94 96 ILE A C 1
ATOM 756 O O . ILE A 1 96 ? -10.625 -8.008 3.477 1 93.94 96 ILE A O 1
ATOM 760 N N . GLU A 1 97 ? -10.766 -9.992 4.492 1 93.81 97 GLU A N 1
ATOM 761 C CA . GLU A 1 97 ? -12.008 -9.656 5.184 1 93.81 97 GLU A CA 1
ATOM 762 C C . GLU A 1 97 ? -11.812 -8.477 6.129 1 93.81 97 GLU A C 1
ATOM 764 O O . GLU A 1 97 ? -12.656 -7.582 6.199 1 93.81 97 GLU A O 1
ATOM 769 N N . ALA A 1 98 ? -10.719 -8.477 6.812 1 94.38 98 ALA A N 1
ATOM 770 C CA . ALA A 1 98 ? -10.414 -7.379 7.723 1 94.38 98 ALA A CA 1
ATOM 771 C C . ALA A 1 98 ? -10.234 -6.066 6.961 1 94.38 98 ALA A C 1
ATOM 773 O O . ALA A 1 98 ? -10.742 -5.023 7.383 1 94.38 98 ALA A O 1
ATOM 774 N N . ALA A 1 99 ? -9.5 -6.137 5.887 1 93.19 99 ALA A N 1
ATOM 775 C CA . ALA A 1 99 ? -9.289 -4.941 5.074 1 93.19 99 ALA A CA 1
ATOM 776 C C . ALA A 1 99 ? -10.609 -4.402 4.531 1 93.19 99 ALA A C 1
ATOM 778 O O . ALA A 1 99 ? -10.836 -3.191 4.531 1 93.19 99 ALA A O 1
ATOM 779 N N . LEU A 1 100 ? -11.5 -5.301 4.094 1 93.25 100 LEU A N 1
ATOM 780 C CA . LEU A 1 100 ? -12.805 -4.891 3.58 1 93.25 100 LEU A CA 1
ATOM 781 C C . LEU A 1 100 ? -13.625 -4.223 4.672 1 93.25 100 LEU A C 1
ATOM 783 O O . LEU A 1 100 ? -14.289 -3.211 4.426 1 93.25 100 LEU A O 1
ATOM 787 N N . THR A 1 101 ? -13.57 -4.773 5.871 1 93.62 101 THR A N 1
ATOM 788 C CA . THR A 1 101 ? -14.297 -4.207 7 1 93.62 101 THR A CA 1
ATOM 789 C C . THR A 1 101 ? -13.789 -2.811 7.332 1 93.62 101 THR A C 1
ATOM 791 O O . THR A 1 101 ? -14.578 -1.884 7.527 1 93.62 101 THR A O 1
ATOM 794 N N . ARG A 1 102 ? -12.508 -2.686 7.328 1 93.19 102 ARG A N 1
ATOM 795 C CA . ARG A 1 102 ? -11.914 -1.387 7.617 1 93.19 102 ARG A CA 1
ATOM 796 C C . ARG A 1 102 ? -12.234 -0.379 6.52 1 93.19 102 ARG A C 1
ATOM 798 O O . ARG A 1 102 ? -12.516 0.789 6.801 1 93.19 102 ARG A O 1
ATOM 805 N N . LEU A 1 103 ? -12.148 -0.779 5.309 1 92.44 103 LEU A N 1
ATOM 806 C CA . LEU A 1 103 ? -12.492 0.096 4.191 1 92.44 103 LEU A CA 1
ATOM 807 C C . LEU A 1 103 ? -13.938 0.574 4.301 1 92.44 103 LEU A C 1
ATOM 809 O O . LEU A 1 103 ? -14.219 1.753 4.078 1 92.44 103 LEU A O 1
ATOM 813 N N . ASN A 1 104 ? -14.836 -0.319 4.68 1 90.75 104 ASN A N 1
ATOM 814 C CA . ASN A 1 104 ? -16.234 0.036 4.832 1 90.75 104 ASN A CA 1
ATOM 815 C C . ASN A 1 104 ? -16.453 1.065 5.938 1 90.75 104 ASN A C 1
ATOM 817 O O . ASN A 1 104 ? -17.344 1.907 5.852 1 90.75 104 ASN A O 1
ATOM 821 N N . THR A 1 105 ? -15.586 1.057 6.93 1 90 105 THR A N 1
ATOM 822 C CA . THR A 1 105 ? -15.688 1.967 8.07 1 90 105 THR A CA 1
ATOM 823 C C . THR A 1 105 ? -15.055 3.316 7.738 1 90 105 THR A C 1
ATOM 825 O O . THR A 1 105 ? -15.57 4.363 8.133 1 90 105 THR A O 1
ATOM 828 N N . ASN A 1 106 ? -13.984 3.277 6.934 1 88.19 106 ASN A N 1
ATOM 829 C CA . ASN A 1 106 ? -13.164 4.477 6.773 1 88.19 106 ASN A CA 1
ATOM 830 C C . ASN A 1 106 ? -13.539 5.246 5.512 1 88.19 106 ASN A C 1
ATOM 832 O O . ASN A 1 106 ? -13.242 6.438 5.395 1 88.19 106 ASN A O 1
ATOM 836 N N . VAL A 1 107 ? -14.094 4.598 4.559 1 87 107 VAL A N 1
ATOM 837 C CA . VAL A 1 107 ? -14.445 5.27 3.311 1 87 107 VAL A CA 1
ATOM 838 C C . VAL A 1 107 ? -15.664 6.164 3.525 1 87 107 VAL A C 1
ATOM 840 O O . VAL A 1 107 ? -16.703 5.707 4.02 1 87 107 VAL A O 1
ATOM 843 N N . ARG A 1 108 ? -15.562 7.457 3.264 1 80.25 108 ARG A N 1
ATOM 844 C CA . ARG A 1 108 ? -16.656 8.406 3.445 1 80.25 108 ARG A CA 1
ATOM 845 C C . ARG A 1 108 ? -17.125 8.969 2.104 1 80.25 108 ARG A C 1
ATOM 847 O O . ARG A 1 108 ? -18.281 9.375 1.964 1 80.25 108 ARG A O 1
ATOM 854 N N . ASP A 1 109 ? -16.281 8.938 1.16 1 83.88 109 ASP A N 1
ATOM 855 C CA . ASP A 1 109 ? -16.594 9.461 -0.163 1 83.88 109 ASP A CA 1
ATOM 856 C C . ASP A 1 109 ? -17.594 8.562 -0.895 1 83.88 109 ASP A C 1
ATOM 858 O O . ASP A 1 109 ? -17.406 7.34 -0.94 1 83.88 109 ASP A O 1
ATOM 862 N N . GLY A 1 110 ? -18.625 9.125 -1.414 1 86.12 110 GLY A N 1
ATOM 863 C CA . GLY A 1 110 ? -19.688 8.391 -2.08 1 86.12 110 GLY A CA 1
ATOM 864 C C . GLY A 1 110 ? -19.219 7.578 -3.266 1 86.12 110 GLY A C 1
ATOM 865 O O . GLY A 1 110 ? -19.594 6.418 -3.424 1 86.12 110 GLY A O 1
ATOM 866 N N . GLN A 1 111 ? -18.422 8.148 -4.129 1 87.88 111 GLN A N 1
ATOM 867 C CA . GLN A 1 111 ? -17.906 7.438 -5.293 1 87.88 111 GLN A CA 1
ATOM 868 C C . GLN A 1 111 ? -17.047 6.25 -4.879 1 87.88 111 GLN A C 1
ATOM 870 O O . GLN A 1 111 ? -17.125 5.176 -5.484 1 87.88 111 GLN A O 1
ATOM 875 N N . MET A 1 112 ? -16.297 6.492 -3.852 1 88.31 112 MET A N 1
ATOM 876 C CA . MET A 1 112 ? -15.453 5.414 -3.334 1 88.31 112 MET A CA 1
ATOM 877 C C . MET A 1 112 ? -16.297 4.277 -2.779 1 88.31 112 MET A C 1
ATOM 879 O O . MET A 1 112 ? -15.992 3.104 -2.982 1 88.31 112 MET A O 1
ATOM 883 N N . ARG A 1 113 ? -17.391 4.656 -2.188 1 89 113 ARG A N 1
ATOM 884 C CA . ARG A 1 113 ? -18.297 3.652 -1.635 1 89 113 ARG A CA 1
ATOM 885 C C . ARG A 1 113 ? -18.906 2.807 -2.742 1 89 113 ARG A C 1
ATOM 887 O O . ARG A 1 113 ? -19.094 1.598 -2.578 1 89 113 ARG A O 1
ATOM 894 N N . GLU A 1 114 ? -19.156 3.391 -3.791 1 91.44 114 GLU A N 1
ATOM 895 C CA . GLU A 1 114 ? -19.719 2.672 -4.934 1 91.44 114 GLU A CA 1
ATOM 896 C C . GLU A 1 114 ? -18.703 1.679 -5.504 1 91.44 114 GLU A C 1
ATOM 898 O O . GLU A 1 114 ? -19.062 0.553 -5.855 1 91.44 114 GLU A O 1
ATOM 903 N N . HIS A 1 115 ? -17.484 2.152 -5.598 1 89.62 115 HIS A N 1
ATOM 904 C CA . HIS A 1 115 ? -16.438 1.257 -6.074 1 89.62 115 HIS A CA 1
ATOM 905 C C . HIS A 1 115 ? -16.219 0.088 -5.113 1 89.62 115 HIS A C 1
ATOM 907 O O . HIS A 1 115 ? -16.016 -1.047 -5.547 1 89.62 115 HIS A O 1
ATOM 913 N N . LEU A 1 116 ? -16.328 0.388 -3.83 1 91.5 116 LEU A N 1
ATOM 914 C CA . LEU A 1 116 ? -16.172 -0.655 -2.822 1 91.5 116 LEU A CA 1
ATOM 915 C C . LEU A 1 116 ? -17.281 -1.695 -2.938 1 91.5 116 LEU A C 1
ATOM 917 O O . LEU A 1 116 ? -17.016 -2.898 -2.854 1 91.5 116 LEU A O 1
ATOM 921 N N . LYS A 1 117 ? -18.453 -1.299 -3.191 1 91.88 117 LYS A N 1
ATOM 922 C CA . LYS A 1 117 ? -19.594 -2.199 -3.365 1 91.88 117 LYS A CA 1
ATOM 923 C C . LYS A 1 117 ? -19.406 -3.082 -4.598 1 91.88 117 LYS A C 1
ATOM 925 O O . LYS A 1 117 ? -19.844 -4.234 -4.609 1 91.88 117 LYS A O 1
ATOM 930 N N . ALA A 1 118 ? -18.75 -2.535 -5.547 1 91.69 118 ALA A N 1
ATOM 931 C CA . ALA A 1 118 ? -18.547 -3.258 -6.805 1 91.69 118 ALA A CA 1
ATOM 932 C C . ALA A 1 118 ? -17.438 -4.285 -6.672 1 91.69 118 ALA A C 1
ATOM 934 O O . ALA A 1 118 ? -17.438 -5.309 -7.363 1 91.69 118 ALA A O 1
ATOM 935 N N . ILE A 1 119 ? -16.484 -4.047 -5.793 1 93.19 119 ILE A N 1
ATOM 936 C CA . ILE A 1 119 ? -15.32 -4.922 -5.723 1 93.19 119 ILE A CA 1
ATOM 937 C C . ILE A 1 119 ? -15.617 -6.102 -4.797 1 93.19 119 ILE A C 1
ATOM 939 O O . ILE A 1 119 ? -15.008 -7.164 -4.922 1 93.19 119 ILE A O 1
ATOM 943 N N . GLU A 1 120 ? -16.547 -5.988 -3.896 1 92.5 120 GLU A N 1
ATOM 944 C CA . GLU A 1 120 ? -16.812 -7.008 -2.891 1 92.5 120 GLU A CA 1
ATOM 945 C C . GLU A 1 120 ? -17.25 -8.32 -3.537 1 92.5 120 GLU A C 1
ATOM 947 O O . GLU A 1 120 ? -16.672 -9.383 -3.246 1 92.5 120 GLU A O 1
ATOM 952 N N . PRO A 1 121 ? -18.219 -8.289 -4.461 1 92.5 121 PRO A N 1
ATOM 953 C CA . PRO A 1 121 ? -18.609 -9.547 -5.113 1 92.5 121 PRO A CA 1
ATOM 954 C C . PRO A 1 121 ? -17.469 -10.133 -5.953 1 92.5 121 PRO A C 1
ATOM 956 O O . PRO A 1 121 ? -17.359 -11.359 -6.062 1 92.5 121 PRO A O 1
ATOM 959 N N . LEU A 1 122 ? -16.672 -9.312 -6.559 1 93.81 122 LEU A N 1
ATOM 960 C CA . LEU A 1 122 ? -15.531 -9.789 -7.336 1 93.81 122 LEU A CA 1
ATOM 961 C C . LEU A 1 122 ? -14.523 -10.5 -6.441 1 93.81 122 LEU A C 1
ATOM 963 O O . LEU A 1 122 ? -13.969 -11.539 -6.82 1 93.81 122 LEU A O 1
ATOM 967 N N . ILE A 1 123 ? -14.312 -9.945 -5.312 1 93.75 123 ILE A N 1
ATOM 968 C CA . ILE A 1 123 ? -13.398 -10.562 -4.352 1 93.75 123 ILE A CA 1
ATOM 969 C C . ILE A 1 123 ? -13.93 -11.93 -3.934 1 93.75 123 ILE A C 1
ATOM 971 O O . ILE A 1 123 ? -13.18 -12.906 -3.893 1 93.75 123 ILE A O 1
ATOM 975 N N . ASN A 1 124 ? -15.203 -12 -3.662 1 91.56 124 ASN A N 1
ATOM 976 C CA . ASN A 1 124 ? -15.812 -13.266 -3.268 1 91.56 124 ASN A CA 1
ATOM 977 C C . ASN A 1 124 ? -15.703 -14.312 -4.371 1 91.56 124 ASN A C 1
ATOM 979 O O . ASN A 1 124 ? -15.383 -15.469 -4.102 1 91.56 124 ASN A O 1
ATOM 983 N N . THR A 1 125 ? -15.961 -13.883 -5.551 1 93.25 125 THR A N 1
ATOM 984 C CA . THR A 1 125 ? -15.836 -14.781 -6.691 1 93.25 125 THR A CA 1
ATOM 985 C C . THR A 1 125 ? -14.398 -15.281 -6.828 1 93.25 125 THR A C 1
ATOM 987 O O . THR A 1 125 ? -14.164 -16.453 -7.098 1 93.25 125 THR A O 1
ATOM 990 N N . LYS A 1 126 ? -13.461 -14.367 -6.695 1 93.56 126 LYS A N 1
ATOM 991 C CA . LYS A 1 126 ? -12.047 -14.727 -6.793 1 93.56 126 LYS A CA 1
ATOM 992 C C . LYS A 1 126 ? -11.664 -15.75 -5.723 1 93.56 126 LYS A C 1
ATOM 994 O O . LYS A 1 126 ? -11.031 -16.766 -6.027 1 93.56 126 LYS A O 1
ATOM 999 N N . VAL A 1 127 ? -12.047 -15.484 -4.523 1 90.81 127 VAL A N 1
ATOM 1000 C CA . VAL A 1 127 ? -11.703 -16.359 -3.404 1 90.81 127 VAL A CA 1
ATOM 1001 C C . VAL A 1 127 ? -12.367 -17.719 -3.588 1 90.81 127 VAL A C 1
ATOM 1003 O O . VAL A 1 127 ? -11.75 -18.75 -3.332 1 90.81 127 VAL A O 1
ATOM 1006 N N . GLU A 1 128 ? -13.602 -17.719 -4.031 1 90.69 128 GLU A N 1
ATOM 1007 C CA . GLU A 1 128 ? -14.281 -18.969 -4.328 1 90.69 128 GLU A CA 1
ATOM 1008 C C . GLU A 1 128 ? -13.555 -19.75 -5.422 1 90.69 128 GLU A C 1
ATOM 1010 O O . GLU A 1 128 ? -13.414 -20.969 -5.336 1 90.69 128 GLU A O 1
ATOM 1015 N N . GLY A 1 129 ? -13.141 -19.016 -6.422 1 91.88 129 GLY A N 1
ATOM 1016 C CA . GLY A 1 129 ? -12.375 -19.641 -7.484 1 91.88 129 GLY A CA 1
ATOM 1017 C C . GLY A 1 129 ? -11.086 -20.281 -6.996 1 91.88 129 GLY A C 1
ATOM 1018 O O . GLY A 1 129 ? -10.719 -21.359 -7.441 1 91.88 129 GLY A O 1
ATOM 1019 N N . LEU A 1 130 ? -10.43 -19.641 -6.121 1 92.69 130 LEU A N 1
ATOM 1020 C CA . LEU A 1 130 ? -9.211 -20.188 -5.547 1 92.69 130 LEU A CA 1
ATOM 1021 C C . LEU A 1 130 ? -9.508 -21.453 -4.742 1 92.69 130 LEU A C 1
ATOM 1023 O O . LEU A 1 130 ? -8.734 -22.406 -4.762 1 92.69 130 LEU A O 1
ATOM 1027 N N . GLY A 1 131 ? -10.602 -21.391 -4.008 1 91.25 131 GLY A N 1
ATOM 1028 C CA . GLY A 1 131 ? -11.016 -22.578 -3.279 1 91.25 131 GLY A CA 1
ATOM 1029 C C . GLY A 1 131 ? -11.281 -23.781 -4.18 1 91.25 131 GLY A C 1
ATOM 1030 O O . GLY A 1 131 ? -10.891 -24.906 -3.861 1 91.25 131 GLY A O 1
ATOM 1031 N N . LYS A 1 132 ? -11.945 -23.547 -5.297 1 90.94 132 LYS A N 1
ATOM 1032 C CA . LYS A 1 132 ? -12.203 -24.609 -6.277 1 90.94 132 LYS A CA 1
ATOM 1033 C C . LYS A 1 132 ? -10.898 -25.172 -6.828 1 90.94 132 LYS A C 1
ATOM 1035 O O . LYS A 1 132 ? -10.758 -26.391 -6.973 1 90.94 132 LYS A O 1
ATOM 1040 N N . LEU A 1 133 ? -10.008 -24.312 -7.125 1 91.38 133 LEU A N 1
ATOM 1041 C CA . LEU A 1 133 ? -8.719 -24.734 -7.672 1 91.38 133 LEU A CA 1
ATOM 1042 C C . LEU A 1 133 ? -7.961 -25.594 -6.668 1 91.38 133 LEU A C 1
ATOM 1044 O O . LEU A 1 133 ? -7.348 -26.594 -7.043 1 91.38 133 LEU A O 1
ATOM 1048 N N . ARG A 1 134 ? -7.996 -25.172 -5.457 1 88.56 134 ARG A N 1
ATOM 1049 C CA . ARG A 1 134 ? -7.289 -25.906 -4.41 1 88.56 134 ARG A CA 1
ATOM 1050 C C . ARG A 1 134 ? -7.848 -27.312 -4.262 1 88.56 134 ARG A C 1
ATOM 1052 O O . ARG A 1 134 ? -7.105 -28.25 -3.969 1 88.56 134 ARG A O 1
ATOM 1059 N N . SER A 1 135 ? -9.102 -27.531 -4.523 1 86.06 135 SER A N 1
ATOM 1060 C CA . SER A 1 135 ? -9.766 -28.797 -4.277 1 86.06 135 SER A CA 1
ATOM 1061 C C . SER A 1 135 ? -9.75 -29.688 -5.523 1 86.06 135 SER A C 1
ATOM 1063 O O . SER A 1 135 ? -10.172 -30.844 -5.477 1 86.06 135 SER A O 1
ATOM 1065 N N . MET A 1 136 ? -9.289 -29.172 -6.574 1 81.5 136 MET A N 1
ATOM 1066 C CA . MET A 1 136 ? -9.336 -29.906 -7.836 1 81.5 136 MET A CA 1
ATOM 1067 C C . MET A 1 136 ? -8.266 -30.984 -7.879 1 81.5 136 MET A C 1
ATOM 1069 O O . MET A 1 136 ? -7.191 -30.812 -7.293 1 81.5 136 MET A O 1
ATOM 1073 N N . ASN A 1 137 ? -8.812 -32.156 -8.602 1 69.88 137 ASN A N 1
ATOM 1074 C CA . ASN A 1 137 ? -7.895 -33.25 -8.883 1 69.88 137 ASN A CA 1
ATOM 1075 C C . ASN A 1 137 ? -6.965 -32.906 -10.055 1 69.88 137 ASN A C 1
ATOM 1077 O O . ASN A 1 137 ? -7.391 -32.312 -11.039 1 69.88 137 ASN A O 1
ATOM 1081 N N . ARG A 1 138 ? -5.598 -33.031 -9.875 1 64.81 138 ARG A N 1
ATOM 1082 C CA . ARG A 1 138 ? -4.5 -32.688 -10.789 1 64.81 138 ARG A CA 1
ATOM 1083 C C . ARG A 1 138 ? -4.715 -33.344 -12.148 1 64.81 138 ARG A C 1
ATOM 1085 O O . ARG A 1 138 ? -4.207 -32.875 -13.164 1 64.81 138 ARG A O 1
ATOM 1092 N N . GLN A 1 139 ? -5.516 -34.375 -12.062 1 68.38 139 GLN A N 1
ATOM 1093 C CA . GLN A 1 139 ? -5.598 -35.188 -13.273 1 68.38 139 GLN A CA 1
ATOM 1094 C C . GLN A 1 139 ? -6.488 -34.5 -14.32 1 68.38 139 GLN A C 1
ATOM 1096 O O . GLN A 1 139 ? -6.379 -34.812 -15.516 1 68.38 139 GLN A O 1
ATOM 1101 N N . ASP A 1 140 ? -7.238 -33.531 -13.852 1 78.31 140 ASP A N 1
ATOM 1102 C CA . ASP A 1 140 ? -8.102 -32.844 -14.812 1 78.31 140 ASP A CA 1
ATOM 1103 C C . ASP A 1 140 ? -7.5 -31.516 -15.227 1 78.31 140 ASP A C 1
ATOM 1105 O O . ASP A 1 140 ? -7.996 -30.453 -14.828 1 78.31 140 ASP A O 1
ATOM 1109 N N . GLN A 1 141 ? -6.477 -31.594 -16 1 77.12 141 GLN A N 1
ATOM 1110 C CA . GLN A 1 141 ? -5.719 -30.422 -16.438 1 77.12 141 GLN A CA 1
ATOM 1111 C C . GLN A 1 141 ? -6.617 -29.422 -17.172 1 77.12 141 GLN A C 1
ATOM 1113 O O . GLN A 1 141 ? -6.457 -28.219 -17.016 1 77.12 141 GLN A O 1
ATOM 1118 N N . GLU A 1 142 ? -7.535 -30.016 -17.891 1 82.25 142 GLU A N 1
ATOM 1119 C CA . GLU A 1 142 ? -8.406 -29.141 -18.672 1 82.25 142 GLU A CA 1
ATOM 1120 C C . GLU A 1 142 ? -9.305 -28.297 -17.766 1 82.25 142 GLU A C 1
ATOM 1122 O O . GLU A 1 142 ? -9.461 -27.094 -17.984 1 82.25 142 GLU A O 1
ATOM 1127 N N . SER A 1 143 ? -9.812 -28.953 -16.75 1 83.75 143 SER A N 1
ATOM 1128 C CA . SER A 1 143 ? -10.68 -28.25 -15.812 1 83.75 143 SER A CA 1
ATOM 1129 C C . SER A 1 143 ? -9.898 -27.203 -15.016 1 83.75 143 SER A C 1
ATOM 1131 O O . SER A 1 143 ? -10.391 -26.109 -14.773 1 83.75 143 SER A O 1
ATOM 1133 N N . VAL A 1 144 ? -8.742 -27.516 -14.68 1 85.19 144 VAL A N 1
ATOM 1134 C CA . VAL A 1 144 ? -7.879 -26.609 -13.938 1 85.19 144 VAL A CA 1
ATOM 1135 C C . VAL A 1 144 ? -7.57 -25.375 -14.789 1 85.19 144 VAL A C 1
ATOM 1137 O O . VAL A 1 144 ? -7.703 -24.234 -14.32 1 85.19 144 VAL A O 1
ATOM 1140 N N . ALA A 1 145 ? -7.262 -25.609 -15.984 1 84.94 145 ALA A N 1
ATOM 1141 C CA . ALA A 1 145 ? -6.938 -24.5 -16.891 1 84.94 145 ALA A CA 1
ATOM 1142 C C . ALA A 1 145 ? -8.133 -23.578 -17.078 1 84.94 145 ALA A C 1
ATOM 1144 O O . ALA A 1 145 ? -7.977 -22.359 -17.125 1 84.94 145 ALA A O 1
ATOM 1145 N N . ARG A 1 146 ? -9.289 -24.141 -17.172 1 87.81 146 ARG A N 1
ATOM 1146 C CA . ARG A 1 146 ? -10.5 -23.344 -17.375 1 87.81 146 ARG A CA 1
ATOM 1147 C C . ARG A 1 146 ? -10.773 -22.453 -16.172 1 87.81 146 ARG A C 1
ATOM 1149 O O . ARG A 1 146 ? -11.047 -21.266 -16.312 1 87.81 146 ARG A O 1
ATOM 1156 N N . ILE A 1 147 ? -10.656 -23.016 -15.023 1 88.69 147 ILE A N 1
ATOM 1157 C CA . ILE A 1 147 ? -10.914 -22.25 -13.797 1 88.69 147 ILE A CA 1
ATOM 1158 C C . ILE A 1 147 ? 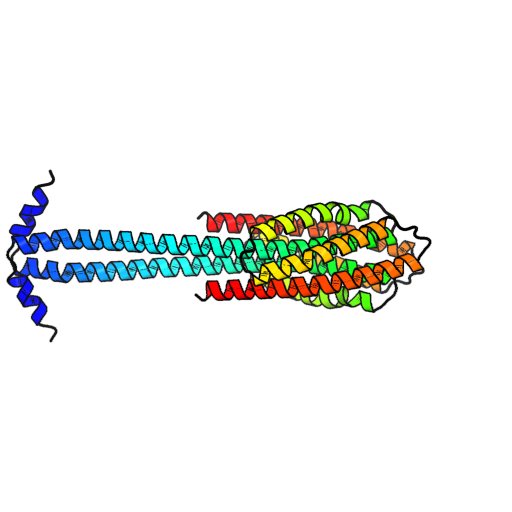-9.836 -21.188 -13.617 1 88.69 147 ILE A C 1
ATOM 1160 O O . ILE A 1 147 ? -10.117 -20.078 -13.148 1 88.69 147 ILE A O 1
ATOM 1164 N N . LEU A 1 148 ? -8.641 -21.5 -14.031 1 90.5 148 LEU A N 1
ATOM 1165 C CA . LEU A 1 148 ? -7.543 -20.531 -13.969 1 90.5 148 LEU A CA 1
ATOM 1166 C C . LEU A 1 148 ? -7.816 -19.328 -14.867 1 90.5 148 LEU A C 1
ATOM 1168 O O . LEU A 1 148 ? -7.582 -18.188 -14.469 1 90.5 148 LEU A O 1
ATOM 1172 N N . ILE A 1 149 ? -8.32 -19.578 -15.984 1 90.19 149 ILE A N 1
ATOM 1173 C CA . ILE A 1 149 ? -8.602 -18.516 -16.938 1 90.19 149 ILE A CA 1
ATOM 1174 C C . ILE A 1 149 ? -9.742 -17.641 -16.406 1 90.19 149 ILE A C 1
ATOM 1176 O O . ILE A 1 149 ? -9.656 -16.422 -16.438 1 90.19 149 ILE A O 1
ATOM 1180 N N . GLU A 1 150 ? -10.773 -18.266 -15.93 1 90.06 150 GLU A N 1
ATOM 1181 C CA . GLU A 1 150 ? -11.891 -17.531 -15.344 1 90.06 150 GLU A CA 1
ATOM 1182 C C . GLU A 1 150 ? -11.43 -16.688 -14.164 1 90.06 150 GLU A C 1
ATOM 1184 O O . GLU A 1 150 ? -11.836 -15.531 -14.023 1 90.06 150 GLU A O 1
ATOM 1189 N N . ASN A 1 151 ? -10.656 -17.328 -13.352 1 89.81 151 ASN A N 1
ATOM 1190 C CA . ASN A 1 151 ? -10.156 -16.656 -12.156 1 89.81 151 ASN A CA 1
ATOM 1191 C C . ASN A 1 151 ? -9.234 -15.492 -12.516 1 89.81 151 ASN A C 1
ATOM 1193 O O . ASN A 1 151 ? -9.172 -14.492 -11.805 1 89.81 151 ASN A O 1
ATOM 1197 N N . LYS A 1 152 ? -8.5 -15.594 -13.578 1 89.88 152 LYS A N 1
ATOM 1198 C CA . LYS A 1 152 ? -7.66 -14.508 -14.07 1 89.88 152 LYS A CA 1
ATOM 1199 C C . LYS A 1 152 ? -8.508 -13.32 -14.531 1 89.88 152 LYS A C 1
ATOM 1201 O O . LYS A 1 152 ? -8.156 -12.172 -14.273 1 89.88 152 LYS A O 1
ATOM 1206 N N . TYR A 1 153 ? -9.57 -13.625 -15.18 1 90.31 153 TYR A N 1
ATOM 1207 C CA . TYR A 1 153 ? -10.461 -12.562 -15.641 1 90.31 153 TYR A CA 1
ATOM 1208 C C . TYR A 1 153 ? -11.023 -11.773 -14.469 1 90.31 153 TYR A C 1
ATOM 1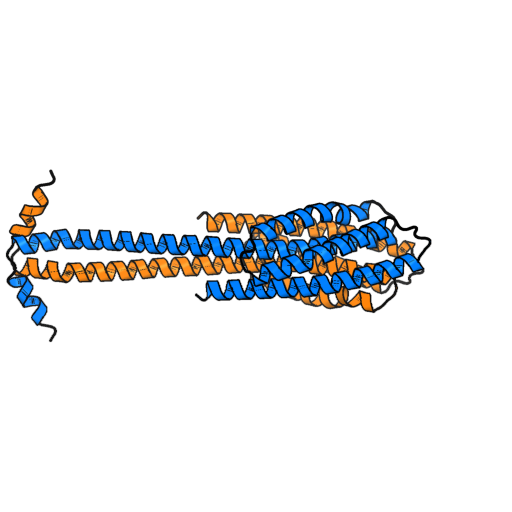210 O O . TYR A 1 153 ? -11.07 -10.539 -14.5 1 90.31 153 TYR A O 1
ATOM 1218 N N . VAL A 1 154 ? -11.414 -12.469 -13.469 1 91.75 154 VAL A N 1
ATOM 1219 C CA . VAL A 1 154 ? -11.938 -11.82 -12.273 1 91.75 154 VAL A CA 1
ATOM 1220 C C . VAL A 1 154 ? -10.859 -10.945 -11.641 1 91.75 154 VAL A C 1
ATOM 1222 O O . VAL A 1 154 ? -11.133 -9.812 -11.234 1 91.75 154 VAL A O 1
ATOM 1225 N N . LEU A 1 155 ? -9.672 -11.445 -11.602 1 89.94 155 LEU A N 1
ATOM 1226 C CA . LEU A 1 155 ? -8.562 -10.688 -11.047 1 89.94 155 LEU A CA 1
ATOM 1227 C C . LEU A 1 155 ? -8.305 -9.422 -11.859 1 89.94 155 LEU A C 1
ATOM 1229 O O . LEU A 1 155 ? -8.031 -8.359 -11.297 1 89.94 155 LEU A O 1
ATOM 1233 N N . ASP A 1 156 ? -8.359 -9.555 -13.148 1 88.06 156 ASP A N 1
ATOM 1234 C CA . ASP A 1 156 ? -8.148 -8.398 -14.016 1 88.06 156 ASP A CA 1
ATOM 1235 C C . ASP A 1 156 ? -9.18 -7.312 -13.742 1 88.06 156 ASP A C 1
ATOM 1237 O O . ASP A 1 156 ? -8.844 -6.129 -13.688 1 88.06 156 ASP A O 1
ATOM 1241 N N . GLN A 1 157 ? -10.344 -7.711 -13.586 1 90.88 157 GLN A N 1
ATOM 1242 C CA . GLN A 1 157 ? -11.406 -6.754 -13.266 1 90.88 157 GLN A CA 1
ATOM 1243 C C . GLN A 1 157 ? -11.172 -6.113 -11.898 1 90.88 157 GLN A C 1
ATOM 1245 O O . GLN A 1 157 ? -11.352 -4.906 -11.734 1 90.88 157 GLN A O 1
ATOM 1250 N N . LEU A 1 158 ? -10.766 -6.922 -10.977 1 90.62 158 LEU A N 1
ATOM 1251 C CA . LEU A 1 158 ? -10.484 -6.441 -9.633 1 90.62 158 LEU A CA 1
ATOM 1252 C C . LEU A 1 158 ? -9.344 -5.426 -9.648 1 90.62 158 LEU A C 1
ATOM 1254 O O . LEU A 1 158 ? -9.445 -4.367 -9.023 1 90.62 158 LEU A O 1
ATOM 1258 N N . ARG A 1 159 ? -8.344 -5.715 -10.383 1 85.56 159 ARG A N 1
ATOM 1259 C CA . ARG A 1 159 ? -7.18 -4.836 -10.469 1 85.56 159 ARG A CA 1
ATOM 1260 C C . ARG A 1 159 ? -7.551 -3.498 -11.102 1 85.56 159 ARG A C 1
ATOM 1262 O O . ARG A 1 159 ? -7.066 -2.449 -10.672 1 85.56 159 ARG A O 1
ATOM 1269 N N . GLU A 1 160 ? -8.336 -3.557 -12.055 1 88.31 160 GLU A N 1
ATOM 1270 C CA . GLU A 1 160 ? -8.797 -2.326 -12.695 1 88.31 160 GLU A CA 1
ATOM 1271 C C . GLU A 1 160 ? -9.578 -1.454 -11.719 1 88.31 160 GLU A C 1
ATOM 1273 O O . GLU A 1 160 ? -9.32 -0.253 -11.602 1 88.31 160 GLU A O 1
ATOM 1278 N N . ARG A 1 161 ? -10.414 -2.1 -11 1 88.06 161 ARG A N 1
ATOM 1279 C CA . ARG A 1 161 ? -11.25 -1.355 -10.055 1 88.06 161 ARG A CA 1
ATOM 1280 C C . ARG A 1 161 ? -10.422 -0.838 -8.883 1 88.06 161 ARG A C 1
ATOM 1282 O O . ARG A 1 161 ? -10.609 0.292 -8.43 1 88.06 161 ARG A O 1
ATOM 1289 N N . ILE A 1 162 ? -9.539 -1.603 -8.398 1 86.81 162 ILE A N 1
ATOM 1290 C CA . ILE A 1 162 ? -8.633 -1.199 -7.328 1 86.81 162 ILE A CA 1
ATOM 1291 C C . ILE A 1 162 ? -7.777 -0.025 -7.793 1 86.81 162 ILE A C 1
ATOM 1293 O O . ILE A 1 162 ? -7.547 0.921 -7.039 1 86.81 162 ILE A O 1
ATOM 1297 N N . GLY A 1 163 ? -7.324 -0.115 -9.023 1 84.75 163 GLY A N 1
ATOM 1298 C CA . GLY A 1 163 ? -6.566 0.989 -9.594 1 84.75 163 GLY A CA 1
ATOM 1299 C C . GLY A 1 163 ? -7.344 2.293 -9.617 1 84.75 163 GLY A C 1
ATOM 1300 O O . GLY A 1 163 ? -6.805 3.348 -9.281 1 84.75 163 GLY A O 1
ATOM 1301 N N . ILE A 1 164 ? -8.523 2.217 -9.969 1 86.5 164 ILE A N 1
ATOM 1302 C CA . ILE A 1 164 ? -9.391 3.389 -10.023 1 86.5 164 ILE A CA 1
ATOM 1303 C C . ILE A 1 164 ? -9.57 3.963 -8.617 1 86.5 164 ILE A C 1
ATOM 1305 O O . ILE A 1 164 ? -9.492 5.18 -8.422 1 86.5 164 ILE A O 1
ATOM 1309 N N . MET A 1 165 ? -9.797 3.107 -7.676 1 85.88 165 MET A N 1
ATOM 1310 C CA . MET A 1 165 ? -9.969 3.539 -6.289 1 85.88 165 MET A CA 1
ATOM 1311 C C . MET A 1 165 ? -8.703 4.207 -5.77 1 85.88 165 MET A C 1
ATOM 1313 O O . MET A 1 165 ? -8.766 5.227 -5.082 1 85.88 165 MET A O 1
ATOM 1317 N N . SER A 1 166 ? -7.562 3.656 -6.078 1 82.75 166 SER A N 1
ATOM 1318 C CA . SER A 1 166 ? -6.285 4.215 -5.648 1 82.75 166 SER A CA 1
ATOM 1319 C C . SER A 1 166 ? -6.059 5.602 -6.238 1 82.75 166 SER A C 1
ATOM 1321 O O . SER A 1 166 ? -5.617 6.516 -5.535 1 82.75 166 SER A O 1
ATOM 1323 N N . GLU A 1 167 ? -6.359 5.766 -7.477 1 81.75 167 GLU A N 1
ATOM 1324 C CA . GLU A 1 167 ? -6.207 7.062 -8.133 1 81.75 167 GLU A CA 1
ATOM 1325 C C . GLU A 1 167 ? -7.148 8.102 -7.539 1 81.75 167 GLU A C 1
ATOM 1327 O O . GLU A 1 167 ? -6.777 9.266 -7.375 1 81.75 167 GLU A O 1
ATOM 1332 N N . ARG A 1 168 ? -8.266 7.629 -7.301 1 80.62 168 ARG A N 1
ATOM 1333 C CA . ARG A 1 168 ? -9.234 8.547 -6.707 1 80.62 168 ARG A CA 1
ATOM 1334 C C . ARG A 1 168 ? -8.773 9 -5.32 1 80.62 168 ARG A C 1
ATOM 1336 O O . ARG A 1 168 ? -8.898 10.172 -4.977 1 80.62 168 ARG A O 1
ATOM 1343 N N . GLU A 1 169 ? -8.305 8.078 -4.539 1 79.81 169 GLU A N 1
ATOM 1344 C CA . GLU A 1 169 ? -7.812 8.414 -3.205 1 79.81 169 GLU A CA 1
ATOM 1345 C C . GLU A 1 169 ? -6.629 9.375 -3.281 1 79.81 169 GLU A C 1
ATOM 1347 O O . GLU A 1 169 ? -6.508 10.289 -2.461 1 79.81 169 GLU A O 1
ATOM 1352 N N . ASP A 1 170 ? -5.805 9.195 -4.273 1 74.75 170 ASP A N 1
ATOM 1353 C CA . ASP A 1 170 ? -4.676 10.102 -4.48 1 74.75 170 ASP A CA 1
ATOM 1354 C C . ASP A 1 170 ? -5.16 11.508 -4.828 1 74.75 170 ASP A C 1
ATOM 1356 O O . ASP A 1 170 ? -4.594 12.5 -4.355 1 74.75 170 ASP A O 1
ATOM 1360 N N . ALA A 1 171 ? -6.164 11.562 -5.648 1 75.25 171 ALA A N 1
ATOM 1361 C CA . ALA A 1 171 ? -6.727 12.852 -6.035 1 75.25 171 ALA A CA 1
ATOM 1362 C C . ALA A 1 171 ? -7.359 13.555 -4.84 1 75.25 171 ALA A C 1
ATOM 1364 O O . ALA A 1 171 ? -7.219 14.773 -4.688 1 75.25 171 ALA A O 1
ATOM 1365 N N . LEU A 1 172 ? -8.023 12.812 -3.996 1 73 172 LEU A N 1
ATOM 1366 C CA . LEU A 1 172 ? -8.641 13.367 -2.799 1 73 172 LEU A CA 1
ATOM 1367 C C . LEU A 1 172 ? -7.582 13.883 -1.831 1 73 172 LEU A C 1
ATOM 1369 O O . LEU A 1 172 ? -7.758 14.938 -1.22 1 73 172 LEU A O 1
ATOM 1373 N N . LEU A 1 173 ? -6.414 13.203 -1.723 1 70.5 173 LEU A N 1
ATOM 1374 C CA . LEU A 1 173 ? -5.312 13.633 -0.866 1 70.5 173 LEU A CA 1
ATOM 1375 C C . LEU A 1 173 ? -4.676 14.914 -1.401 1 70.5 173 LEU A C 1
ATOM 1377 O O . LEU A 1 173 ? -4.344 15.812 -0.631 1 70.5 173 LEU A O 1
ATOM 1381 N N . ALA A 1 174 ? -4.512 14.922 -2.732 1 67.94 174 ALA A N 1
ATOM 1382 C CA . ALA A 1 174 ? -3.924 16.109 -3.354 1 67.94 174 ALA A CA 1
ATOM 1383 C C . ALA A 1 174 ? -4.816 17.328 -3.158 1 67.94 174 ALA A C 1
ATOM 1385 O O . ALA A 1 174 ? -4.324 18.438 -2.924 1 67.94 174 ALA A O 1
ATOM 1386 N N . GLU A 1 175 ? -6.102 17.109 -3.277 1 65.44 175 GLU A N 1
ATOM 1387 C CA . GLU A 1 175 ? -7.062 18.188 -3.092 1 65.44 175 GLU A CA 1
ATOM 1388 C C . GLU A 1 175 ? -7.031 18.719 -1.658 1 65.44 175 GLU A C 1
ATOM 1390 O O . GLU A 1 175 ? -7.16 19.922 -1.429 1 65.44 175 GLU A O 1
ATOM 1395 N N . ARG A 1 176 ? -6.762 17.859 -0.744 1 61.94 176 ARG A N 1
ATOM 1396 C CA . ARG A 1 176 ? -6.789 18.25 0.662 1 61.94 176 ARG A CA 1
ATOM 1397 C C . ARG A 1 176 ? -5.469 18.891 1.081 1 61.94 176 ARG A C 1
ATOM 1399 O O . ARG A 1 176 ? -5.441 19.766 1.952 1 61.94 176 ARG A O 1
ATOM 1406 N N . THR A 1 177 ? -4.418 18.406 0.49 1 59.28 177 THR A N 1
ATOM 1407 C CA . THR A 1 177 ? -3.133 19.016 0.809 1 59.28 177 THR A CA 1
ATOM 1408 C C . THR A 1 177 ? -2.986 20.359 0.107 1 59.28 177 THR A C 1
ATOM 1410 O O . THR A 1 177 ? -2.281 21.25 0.594 1 59.28 177 THR A O 1
ATOM 1413 N N . GLU A 1 178 ? -3.521 20.547 -1.134 1 51.88 178 GLU A N 1
ATOM 1414 C CA . GLU A 1 178 ? -3.492 21.828 -1.818 1 51.88 178 GLU A CA 1
ATOM 1415 C C . GLU A 1 178 ? -4.465 22.812 -1.181 1 51.88 178 GLU A C 1
ATOM 1417 O O . GLU A 1 178 ? -4.27 24.031 -1.262 1 51.88 178 GLU A O 1
ATOM 1422 N N . ALA A 1 179 ? -5.418 22.344 -0.432 1 45.09 179 ALA A N 1
ATOM 1423 C CA . ALA A 1 179 ? -6.309 23.344 0.141 1 45.09 179 ALA A CA 1
ATOM 1424 C C . ALA A 1 179 ? -5.746 23.891 1.449 1 45.09 179 ALA A C 1
ATOM 1426 O O . ALA A 1 179 ? -5.02 23.203 2.16 1 45.09 179 ALA A O 1
ATOM 1427 N N . MET B 1 1 ? -4.824 42.5 45.656 1 28.22 1 MET B N 1
ATOM 1428 C CA . MET B 1 1 ? -3.633 43.156 45.125 1 28.22 1 MET B CA 1
ATOM 1429 C C . MET B 1 1 ? -3.863 43.656 43.719 1 28.22 1 MET B C 1
ATOM 1431 O O . MET B 1 1 ? -2.914 43.812 42.938 1 28.22 1 MET B O 1
ATOM 1435 N N . THR B 1 2 ? -5.023 43.531 43.188 1 38.41 2 THR B N 1
ATOM 1436 C CA . THR B 1 2 ? -5.508 43.75 41.844 1 38.41 2 THR B CA 1
ATOM 1437 C C . THR B 1 2 ? -5.355 45.219 41.438 1 38.41 2 THR B C 1
ATOM 1439 O O . THR B 1 2 ? -5.77 45.625 40.375 1 38.41 2 THR B O 1
ATOM 1442 N N . ALA B 1 3 ? -5.27 46.125 42.438 1 46.12 3 ALA B N 1
ATOM 1443 C CA . ALA B 1 3 ? -5.488 47.562 42.562 1 46.12 3 ALA B CA 1
ATOM 1444 C C . ALA B 1 3 ? -4.449 48.344 41.781 1 46.12 3 ALA B C 1
ATOM 1446 O O . ALA B 1 3 ? -4.672 49.5 41.438 1 46.12 3 ALA B O 1
ATOM 1447 N N . HIS B 1 4 ? -3.146 47.938 41.812 1 41.28 4 HIS B N 1
ATOM 1448 C CA . HIS B 1 4 ? -2.021 48.844 41.625 1 41.28 4 HIS B CA 1
ATOM 1449 C C . HIS B 1 4 ? -1.823 49.188 40.156 1 41.28 4 HIS B C 1
ATOM 1451 O O . HIS B 1 4 ? -0.916 49.969 39.812 1 41.28 4 HIS B O 1
ATOM 1457 N N . ALA B 1 5 ? -2.277 48.375 39.25 1 48 5 ALA B N 1
ATOM 1458 C CA . ALA B 1 5 ? -1.974 48.656 37.844 1 48 5 ALA B CA 1
ATOM 1459 C C . ALA B 1 5 ? -2.611 49.969 37.406 1 48 5 ALA B C 1
ATOM 1461 O O . ALA B 1 5 ? -2.186 50.594 36.406 1 48 5 ALA B O 1
ATOM 1462 N N . SER B 1 6 ? -3.684 50.406 38 1 50.62 6 SER B N 1
ATOM 1463 C CA . SER B 1 6 ? -4.48 51.594 37.688 1 50.62 6 SER B CA 1
ATOM 1464 C C . SER B 1 6 ? -3.67 52.875 37.875 1 50.62 6 SER B C 1
ATOM 1466 O O . SER B 1 6 ? -3.875 53.844 37.156 1 5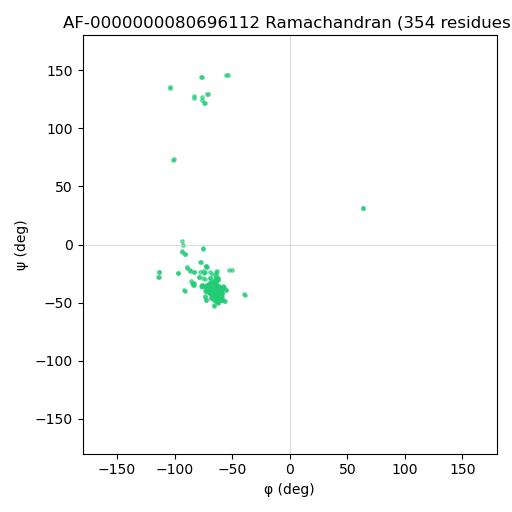0.62 6 SER B O 1
ATOM 1468 N N . SER B 1 7 ? -2.918 52.875 38.875 1 53.12 7 SER B N 1
ATOM 1469 C CA . SER B 1 7 ? -2.271 54.094 39.312 1 53.12 7 SER B CA 1
ATOM 1470 C C . SER B 1 7 ? -1.233 54.562 38.312 1 53.12 7 SER B C 1
ATOM 1472 O O . SER B 1 7 ? -1.123 55.781 38.031 1 53.12 7 SER B O 1
ATOM 1474 N N . ARG B 1 8 ? -0.538 53.656 37.688 1 55.84 8 ARG B N 1
ATOM 1475 C CA . ARG B 1 8 ? 0.54 54.062 36.781 1 55.84 8 ARG B CA 1
ATOM 1476 C C . ARG B 1 8 ? -0.016 54.594 35.469 1 55.84 8 ARG B C 1
ATOM 1478 O O . ARG B 1 8 ? 0.561 55.531 34.875 1 55.84 8 ARG B O 1
ATOM 1485 N N . TRP B 1 9 ? -1.143 54.156 35.062 1 58.16 9 TRP B N 1
ATOM 1486 C CA . TRP B 1 9 ? -1.802 54.625 33.844 1 58.16 9 TRP B CA 1
ATOM 1487 C C . TRP B 1 9 ? -2.332 56.031 34.031 1 58.16 9 TRP B C 1
ATOM 1489 O O . TRP B 1 9 ? -2.248 56.875 33.094 1 58.16 9 TRP B O 1
ATOM 1499 N N . GLU B 1 10 ? -2.848 56.375 35.156 1 62.84 10 GLU B N 1
ATOM 1500 C CA . GLU B 1 10 ? -3.414 57.688 35.469 1 62.84 10 GLU B CA 1
ATOM 1501 C C . GLU B 1 10 ? -2.33 58.781 35.5 1 62.84 10 GLU B C 1
ATOM 1503 O O . GLU B 1 10 ? -2.59 59.938 35.188 1 62.84 10 GLU B O 1
ATOM 1508 N N . ASP B 1 11 ? -1.139 58.281 35.781 1 60.56 11 ASP B N 1
ATOM 1509 C CA . ASP B 1 11 ? -0.065 59.281 35.875 1 60.56 11 ASP B CA 1
ATOM 1510 C C . ASP B 1 11 ? 0.658 59.438 34.531 1 60.56 11 ASP B C 1
ATOM 1512 O O . ASP B 1 11 ? 1.551 60.281 34.438 1 60.56 11 ASP B O 1
ATOM 1516 N N . LEU B 1 12 ? 0.181 58.719 33.531 1 62.28 12 LEU B N 1
ATOM 1517 C CA . LEU B 1 12 ? 0.865 58.875 32.25 1 62.28 12 LEU B CA 1
ATOM 1518 C C . LEU B 1 12 ? 0.342 60.094 31.516 1 62.28 12 LEU B C 1
ATOM 1520 O O . LEU B 1 12 ? -0.862 60.375 31.516 1 62.28 12 LEU B O 1
ATOM 1524 N N . PRO B 1 13 ? 1.298 60.969 31.094 1 65.56 13 PRO B N 1
ATOM 1525 C CA . PRO B 1 13 ? 0.909 62.125 30.312 1 65.56 13 PRO B CA 1
ATOM 1526 C C . PRO B 1 13 ? 0.12 61.75 29.062 1 65.56 13 PRO B C 1
ATOM 1528 O O . PRO B 1 13 ? 0.158 60.594 28.609 1 65.56 13 PRO B O 1
ATOM 1531 N N . LEU B 1 14 ? -0.863 62.562 28.609 1 68.69 14 LEU B N 1
ATOM 1532 C CA . LEU B 1 14 ? -1.734 62.406 27.453 1 68.69 14 LEU B CA 1
ATOM 1533 C C . LEU B 1 14 ? -0.962 61.812 26.266 1 68.69 14 LEU B C 1
ATOM 1535 O O . LEU B 1 14 ? -1.472 60.969 25.547 1 68.69 14 LEU B O 1
ATOM 1539 N N . ARG B 1 15 ? 0.266 62.375 26.109 1 65.19 15 ARG B N 1
ATOM 1540 C CA . ARG B 1 15 ? 1.136 61.906 25.047 1 65.19 15 ARG B CA 1
ATOM 1541 C C . ARG B 1 15 ? 1.476 60.406 25.234 1 65.19 15 ARG B C 1
ATOM 1543 O O . ARG B 1 15 ? 1.507 59.656 24.266 1 65.19 15 ARG B O 1
ATOM 1550 N N . GLY B 1 16 ? 1.627 60.031 26.391 1 64.75 16 GLY B N 1
ATOM 1551 C CA . GLY B 1 16 ? 1.946 58.625 26.719 1 64.75 16 GLY B CA 1
ATOM 1552 C C . GLY B 1 16 ? 0.773 57.688 26.531 1 64.75 16 GLY B C 1
ATOM 1553 O O . GLY B 1 16 ? 0.934 56.594 26 1 64.75 16 GLY B O 1
ATOM 1554 N N . LYS B 1 17 ? -0.365 58.281 26.844 1 65.5 17 LYS B N 1
ATOM 1555 C CA . LYS B 1 17 ? -1.577 57.469 26.688 1 65.5 17 LYS B CA 1
ATOM 1556 C C . LYS B 1 17 ? -1.878 57.219 25.203 1 65.5 17 LYS B C 1
ATOM 1558 O O . LYS B 1 17 ? -2.27 56.125 24.828 1 65.5 17 LYS B O 1
ATOM 1563 N N . ALA B 1 18 ? -1.615 58.219 24.391 1 62.88 18 ALA B N 1
ATOM 1564 C CA . ALA B 1 18 ? -1.818 58.125 22.953 1 62.88 18 ALA B CA 1
ATOM 1565 C C . ALA B 1 18 ? -0.847 57.094 22.344 1 62.88 18 ALA B C 1
ATOM 1567 O O . ALA B 1 18 ? -1.229 56.312 21.484 1 62.88 18 ALA B O 1
ATOM 1568 N N . LEU B 1 19 ? 0.317 57.031 22.828 1 65.5 19 LEU B N 1
ATOM 1569 C CA . LEU B 1 19 ? 1.342 56.125 22.328 1 65.5 19 LEU B CA 1
ATOM 1570 C C . LEU B 1 19 ? 0.999 54.688 22.672 1 65.5 19 LEU B C 1
ATOM 1572 O O . LEU B 1 19 ? 1.196 53.781 21.844 1 65.5 19 LEU B O 1
ATOM 1576 N N . VAL B 1 20 ? 0.406 54.625 23.734 1 67.38 20 VAL B N 1
ATOM 1577 C CA . VAL B 1 20 ? 0.034 53.281 24.156 1 67.38 20 VAL B CA 1
ATOM 1578 C C . VAL B 1 20 ? -1.18 52.812 23.359 1 67.38 20 VAL B C 1
ATOM 1580 O O . VAL B 1 20 ? -1.237 51.656 22.922 1 67.38 20 VAL B O 1
ATOM 1583 N N . ALA B 1 21 ? -2.053 53.812 23.094 1 66.94 21 ALA B N 1
ATOM 1584 C CA . ALA B 1 21 ? -3.283 53.469 22.375 1 66.94 21 ALA B CA 1
ATOM 1585 C C . ALA B 1 21 ? -2.986 53.094 20.938 1 66.94 21 ALA B C 1
ATOM 1587 O O . ALA B 1 21 ? -3.66 52.219 20.359 1 66.94 21 ALA B O 1
ATOM 1588 N N . ILE B 1 22 ? -1.978 53.625 20.422 1 66.19 22 ILE B N 1
ATOM 1589 C CA . ILE B 1 22 ? -1.621 53.344 19.031 1 66.19 22 ILE B CA 1
ATOM 1590 C C . ILE B 1 22 ? -0.672 52.156 18.984 1 66.19 22 ILE B C 1
ATOM 1592 O O . ILE B 1 22 ? -0.825 51.281 18.125 1 66.19 22 ILE B O 1
ATOM 1596 N N . SER B 1 23 ? 0.208 52.125 19.906 1 69.19 23 SER B N 1
ATOM 1597 C CA . SER B 1 23 ? 1.262 51.094 19.859 1 69.19 23 SER B CA 1
ATOM 1598 C C . SER B 1 23 ? 0.728 49.719 20.234 1 69.19 23 SER B C 1
ATOM 1600 O O . SER B 1 23 ? 1.196 48.719 19.703 1 69.19 23 SER B O 1
ATOM 1602 N N . LEU B 1 24 ? -0.319 49.812 20.938 1 71.25 24 LEU B N 1
ATOM 1603 C CA . LEU B 1 24 ? -0.803 48.531 21.469 1 71.25 24 LEU B CA 1
ATOM 1604 C C . LEU B 1 24 ? -1.428 47.688 20.359 1 71.25 24 LEU B C 1
ATOM 1606 O O . LEU B 1 24 ? -1.07 46.531 20.188 1 71.25 24 LEU B O 1
ATOM 1610 N N . PRO B 1 25 ? -2.309 48.312 19.547 1 66.69 25 PRO B N 1
ATOM 1611 C CA . PRO B 1 25 ? -2.877 47.562 18.453 1 66.69 25 PRO B CA 1
ATOM 1612 C C . PRO B 1 25 ? -1.825 47.125 17.422 1 66.69 25 PRO B C 1
ATOM 1614 O O . PRO B 1 25 ? -1.889 46.031 16.891 1 66.69 25 PRO B O 1
ATOM 1617 N N . LEU B 1 26 ? -0.864 47.906 17.203 1 72.12 26 LEU B N 1
ATOM 1618 C CA . LEU B 1 26 ? 0.197 47.625 16.25 1 72.12 26 LEU B CA 1
ATOM 1619 C C . LEU B 1 26 ? 1.073 46.469 16.75 1 72.12 26 LEU B C 1
ATOM 1621 O O . LEU B 1 26 ? 1.454 45.594 15.961 1 72.12 26 LEU B O 1
ATOM 1625 N N . THR B 1 27 ? 1.359 46.469 18 1 72.06 27 THR B N 1
ATOM 1626 C CA . THR B 1 27 ? 2.158 45.406 18.594 1 72.06 27 THR B CA 1
ATOM 1627 C C . THR B 1 27 ? 1.396 44.062 18.562 1 72.06 27 THR B C 1
ATOM 1629 O O . THR B 1 27 ? 1.974 43.031 18.266 1 72.06 27 THR B O 1
ATOM 1632 N N . ILE B 1 28 ? 0.079 44.219 18.75 1 69.81 28 ILE B N 1
ATOM 1633 C CA . ILE B 1 28 ? -0.761 43.031 18.75 1 69.81 28 ILE B CA 1
ATOM 1634 C C . ILE B 1 28 ? -0.843 42.438 17.328 1 69.81 28 ILE B C 1
ATOM 1636 O O . ILE B 1 28 ? -0.743 41.219 17.141 1 69.81 28 ILE B O 1
ATOM 1640 N N . LEU B 1 29 ? -0.961 43.312 16.375 1 71.38 29 LEU B N 1
ATOM 1641 C CA . LEU B 1 29 ? -1.009 42.906 14.977 1 71.38 29 LEU B CA 1
ATOM 1642 C C . LEU B 1 29 ? 0.3 42.25 14.555 1 71.38 29 LEU B C 1
ATOM 1644 O O . LEU B 1 29 ? 0.291 41.219 13.898 1 71.38 29 LEU B O 1
ATOM 1648 N N . MET B 1 30 ? 1.357 42.812 15.047 1 77.38 30 MET B N 1
ATOM 1649 C CA . MET B 1 30 ? 2.67 42.281 14.719 1 77.38 30 MET B CA 1
ATOM 1650 C C . MET B 1 30 ? 2.873 40.906 15.375 1 77.38 30 MET B C 1
ATOM 1652 O O . MET B 1 30 ? 3.375 39.969 14.734 1 77.38 30 MET B O 1
ATOM 1656 N N . PHE B 1 31 ? 2.396 40.781 16.547 1 74.56 31 PHE B N 1
ATOM 1657 C CA . PHE B 1 31 ? 2.5 39.5 17.281 1 74.56 31 PHE B CA 1
ATOM 1658 C C . PHE B 1 31 ? 1.65 38.438 16.625 1 74.56 31 PHE B C 1
ATOM 1660 O O . PHE B 1 31 ? 2.098 37.281 16.469 1 74.56 31 PHE B O 1
ATOM 1667 N N . SER B 1 32 ? 0.494 38.875 16.172 1 71.5 32 SER B N 1
ATOM 1668 C CA . SER B 1 32 ? -0.402 37.938 15.492 1 71.5 32 SER B CA 1
ATOM 1669 C C . SER B 1 32 ? 0.195 37.438 14.172 1 71.5 32 SER B C 1
ATOM 1671 O O . SER B 1 32 ? 0.119 36.25 13.852 1 71.5 32 SER B O 1
ATOM 1673 N N . LEU B 1 33 ? 0.862 38.344 13.492 1 74.81 33 LEU B N 1
ATOM 1674 C CA . LEU B 1 33 ? 1.466 38 12.203 1 74.81 33 LEU B CA 1
ATOM 1675 C C . LEU B 1 33 ? 2.619 37.031 12.383 1 74.81 33 LEU B C 1
ATOM 1677 O O . LEU B 1 33 ? 2.766 36.094 11.594 1 74.81 33 LEU B O 1
ATOM 1681 N N . VAL B 1 34 ? 3.264 37.25 13.492 1 75.81 34 VAL B N 1
ATOM 1682 C CA . VAL B 1 34 ? 4.398 36.375 13.781 1 75.81 34 VAL B CA 1
ATOM 1683 C C . VAL B 1 34 ? 3.895 35 14.172 1 75.81 34 VAL B C 1
ATOM 1685 O O . VAL B 1 34 ? 4.422 33.969 13.711 1 75.81 34 VAL B O 1
ATOM 1688 N N . LEU B 1 35 ? 2.814 34.906 14.898 1 73.38 35 LEU B N 1
ATOM 1689 C CA . LEU B 1 35 ? 2.252 33.656 15.344 1 73.38 35 LEU B CA 1
ATOM 1690 C C . LEU B 1 35 ? 1.659 32.875 14.172 1 73.38 35 LEU B C 1
ATOM 1692 O O . LEU B 1 35 ? 1.825 31.656 14.078 1 73.38 35 LEU B O 1
ATOM 1696 N N . ILE B 1 36 ? 1.079 33.688 13.312 1 70.62 36 ILE B N 1
ATOM 1697 C CA . ILE B 1 36 ? 0.488 33.062 12.133 1 70.62 36 ILE B CA 1
ATOM 1698 C C . ILE B 1 36 ? 1.59 32.5 11.242 1 70.62 36 ILE B C 1
ATOM 1700 O O . ILE B 1 36 ? 1.458 31.391 10.703 1 70.62 36 ILE B O 1
ATOM 1704 N N . TYR B 1 37 ? 2.582 33.188 11.195 1 74.62 37 TYR B N 1
ATOM 1705 C CA . TYR B 1 37 ? 3.711 32.781 10.367 1 74.62 37 TYR B CA 1
ATOM 1706 C C . TYR B 1 37 ? 4.348 31.5 10.906 1 74.62 37 TYR B C 1
ATOM 1708 O O . TYR B 1 37 ? 4.598 30.562 10.156 1 74.62 37 TYR B O 1
ATOM 1716 N N . ILE B 1 38 ? 4.531 31.438 12.172 1 71.5 38 ILE B N 1
ATOM 1717 C CA . ILE B 1 38 ? 5.133 30.266 12.812 1 71.5 38 ILE B CA 1
ATOM 1718 C C . ILE B 1 38 ? 4.199 29.062 12.68 1 71.5 38 ILE B C 1
ATOM 1720 O O . ILE B 1 38 ? 4.641 27.969 12.359 1 71.5 38 ILE B O 1
ATOM 1724 N N . ALA B 1 39 ? 2.943 29.234 12.828 1 68.62 39 ALA B N 1
ATOM 1725 C CA . ALA B 1 39 ? 1.945 28.172 12.727 1 68.62 39 ALA B CA 1
ATOM 1726 C C . ALA B 1 39 ? 1.894 27.609 11.312 1 68.62 39 ALA B C 1
ATOM 1728 O O . ALA B 1 39 ? 1.784 26.391 11.133 1 68.62 39 ALA B O 1
ATOM 1729 N N . GLU B 1 40 ? 2.053 28.469 10.328 1 69.62 40 GLU B N 1
ATOM 1730 C CA . GLU B 1 40 ? 2.025 28.062 8.922 1 69.62 40 GLU B CA 1
ATOM 1731 C C . GLU B 1 40 ? 3.256 27.234 8.562 1 69.62 40 GLU B C 1
ATOM 1733 O O . GLU B 1 40 ? 3.15 26.219 7.855 1 69.62 40 GLU B O 1
ATOM 1738 N N . ARG B 1 41 ? 4.332 27.656 9.133 1 71.5 41 ARG B N 1
ATOM 1739 C CA . ARG B 1 41 ? 5.57 26.953 8.836 1 71.5 41 ARG B CA 1
ATOM 1740 C C . ARG B 1 41 ? 5.586 25.578 9.5 1 71.5 41 ARG B C 1
ATOM 1742 O O . ARG B 1 41 ? 6.055 24.609 8.906 1 71.5 41 ARG B O 1
ATOM 1749 N N . GLN B 1 42 ? 5.066 25.469 10.625 1 68.75 42 GLN B N 1
ATOM 1750 C CA . GLN B 1 42 ? 4.988 24.188 11.336 1 68.75 42 GLN B CA 1
ATOM 1751 C C . GLN B 1 42 ? 4.043 23.219 10.625 1 68.75 42 GLN B C 1
ATOM 1753 O O . GLN B 1 42 ? 4.332 22.031 10.523 1 68.75 42 GLN B O 1
ATOM 1758 N N . THR B 1 43 ? 3.004 23.766 10.086 1 68.69 43 THR B N 1
ATOM 1759 C CA . THR B 1 43 ? 2.023 22.953 9.375 1 68.69 43 THR B CA 1
ATOM 1760 C C . THR B 1 43 ? 2.598 22.438 8.062 1 68.69 43 THR B C 1
ATOM 1762 O O . THR B 1 43 ? 2.398 21.281 7.703 1 68.69 43 THR B O 1
ATOM 1765 N N . ALA B 1 44 ? 3.416 23.297 7.434 1 70.56 44 ALA B N 1
ATOM 1766 C CA . ALA B 1 44 ? 4.012 22.922 6.152 1 70.56 44 ALA B CA 1
ATOM 1767 C C . ALA B 1 44 ? 5.039 21.812 6.328 1 70.56 44 ALA B C 1
ATOM 1769 O O . ALA B 1 44 ? 5.078 20.875 5.539 1 70.56 44 ALA B O 1
ATOM 1770 N N . ARG B 1 45 ? 5.801 21.844 7.395 1 71.38 45 ARG B N 1
ATOM 1771 C CA . ARG B 1 45 ? 6.805 20.828 7.668 1 71.38 45 ARG B CA 1
ATOM 1772 C C . ARG B 1 45 ? 6.145 19.5 8.047 1 71.38 45 ARG B C 1
ATOM 1774 O O . ARG B 1 45 ? 6.586 18.438 7.613 1 71.38 45 ARG B O 1
ATOM 1781 N N . ALA B 1 46 ? 5.105 19.609 8.766 1 67.88 46 ALA B N 1
ATOM 1782 C CA . ALA B 1 46 ? 4.383 18.406 9.18 1 67.88 46 ALA B CA 1
ATOM 1783 C C . ALA B 1 46 ? 3.732 17.719 7.988 1 67.88 46 ALA B C 1
ATOM 1785 O O . ALA B 1 46 ? 3.729 16.484 7.902 1 67.88 46 ALA B O 1
ATOM 1786 N N . GLU B 1 47 ? 3.346 18.5 7.023 1 70.81 47 GLU B N 1
ATOM 1787 C CA . GLU B 1 47 ? 2.717 17.969 5.824 1 70.81 47 GLU B CA 1
ATOM 1788 C C . GLU B 1 47 ? 3.738 17.266 4.934 1 70.81 47 GLU B C 1
ATOM 1790 O O . GLU B 1 47 ? 3.453 16.203 4.371 1 70.81 47 GLU B O 1
ATOM 1795 N N . GLU B 1 48 ? 4.883 17.859 4.863 1 72.94 48 GLU B N 1
ATOM 1796 C CA . GLU B 1 48 ? 5.934 17.266 4.039 1 72.94 48 GLU B CA 1
ATOM 1797 C C . GLU B 1 48 ? 6.402 15.938 4.617 1 72.94 48 GLU B C 1
ATOM 1799 O O . GLU B 1 48 ? 6.668 14.992 3.871 1 72.94 48 GLU B O 1
ATOM 1804 N N . ASP B 1 49 ? 6.445 15.852 5.879 1 73.19 49 ASP B N 1
ATOM 1805 C CA . ASP B 1 49 ? 6.871 14.625 6.543 1 73.19 49 ASP B CA 1
ATOM 1806 C C . ASP B 1 49 ? 5.84 13.516 6.359 1 73.19 49 ASP B C 1
ATOM 1808 O O . ASP B 1 49 ? 6.199 12.367 6.082 1 73.19 49 ASP B O 1
ATOM 1812 N N . VAL B 1 50 ? 4.641 13.891 6.488 1 72.75 50 VAL B N 1
ATOM 1813 C CA . VAL B 1 50 ? 3.564 12.922 6.316 1 72.75 50 VAL B CA 1
ATOM 1814 C C . VAL B 1 50 ? 3.553 12.414 4.875 1 72.75 50 VAL B C 1
ATOM 1816 O O . VAL B 1 50 ? 3.379 11.219 4.633 1 72.75 50 VAL B O 1
ATOM 1819 N N . ARG B 1 51 ? 3.826 13.266 3.947 1 76.56 51 ARG B N 1
ATOM 1820 C CA . ARG B 1 51 ? 3.85 12.891 2.537 1 76.56 51 ARG B CA 1
ATOM 1821 C C . ARG B 1 51 ? 4.984 11.906 2.25 1 76.56 51 ARG B C 1
ATOM 1823 O O . ARG B 1 51 ? 4.797 10.93 1.52 1 76.56 51 ARG B O 1
ATOM 1830 N N . ARG B 1 52 ? 6.023 12.164 2.812 1 79.06 52 ARG B N 1
ATOM 1831 C CA . ARG B 1 52 ? 7.164 11.281 2.598 1 79.06 52 ARG B CA 1
ATOM 1832 C C . ARG B 1 52 ? 6.898 9.891 3.17 1 79.06 52 ARG B C 1
ATOM 1834 O O . ARG B 1 52 ? 7.23 8.883 2.545 1 79.06 52 ARG B O 1
ATOM 1841 N N . VAL B 1 53 ? 6.336 9.82 4.336 1 76.75 53 VAL B N 1
ATOM 1842 C CA . VAL B 1 53 ? 6.02 8.547 4.969 1 76.75 53 VAL B CA 1
ATOM 1843 C C . VAL B 1 53 ? 5.016 7.777 4.109 1 76.75 53 VAL B C 1
ATOM 1845 O O . VAL B 1 53 ? 5.141 6.562 3.932 1 76.75 53 VAL B O 1
ATOM 1848 N N . LEU B 1 54 ? 4.125 8.477 3.525 1 76.31 54 LEU B N 1
ATOM 1849 C CA . LEU B 1 54 ? 3.129 7.852 2.662 1 76.31 54 LEU B CA 1
ATOM 1850 C C . LEU B 1 54 ? 3.773 7.305 1.393 1 76.31 54 LEU B C 1
ATOM 1852 O O . LEU B 1 54 ? 3.422 6.219 0.931 1 76.31 54 LEU B O 1
ATOM 1856 N N . LEU B 1 55 ? 4.691 8.055 0.935 1 82.31 55 LEU B N 1
ATOM 1857 C CA . LEU B 1 55 ? 5.387 7.621 -0.272 1 82.31 55 LEU B CA 1
ATOM 1858 C C . LEU B 1 55 ? 6.211 6.367 -0.002 1 82.31 55 LEU B C 1
ATOM 1860 O O . LEU B 1 55 ? 6.184 5.418 -0.789 1 82.31 55 LEU B O 1
ATOM 1864 N N . VAL B 1 56 ? 6.898 6.367 1.07 1 86.31 56 VAL B N 1
ATOM 1865 C CA . VAL B 1 56 ? 7.723 5.223 1.442 1 86.31 56 VAL B CA 1
ATOM 1866 C C . VAL B 1 56 ? 6.836 4.008 1.698 1 86.31 56 VAL B C 1
ATOM 1868 O O . VAL B 1 56 ? 7.109 2.916 1.193 1 86.31 56 VAL B O 1
ATOM 1871 N N . GLN B 1 57 ? 5.789 4.156 2.395 1 83.31 57 GLN B N 1
ATOM 1872 C CA . GLN B 1 57 ? 4.848 3.074 2.66 1 83.31 57 GLN B CA 1
ATOM 1873 C C . GLN B 1 57 ? 4.211 2.57 1.367 1 83.31 57 GLN B C 1
ATOM 1875 O O . GLN B 1 57 ? 4.055 1.362 1.178 1 83.31 57 GLN B O 1
ATOM 1880 N N . GLY B 1 58 ? 3.846 3.447 0.544 1 84.38 58 GLY B N 1
ATOM 1881 C CA . GLY B 1 58 ? 3.275 3.082 -0.742 1 84.38 58 GLY B CA 1
ATOM 1882 C C . GLY B 1 58 ? 4.223 2.271 -1.607 1 84.38 58 GLY B C 1
ATOM 1883 O O . GLY B 1 58 ? 3.818 1.276 -2.213 1 84.38 58 GLY B O 1
ATOM 1884 N N . ASP B 1 59 ? 5.43 2.711 -1.583 1 89.62 59 ASP B N 1
ATOM 1885 C CA . ASP B 1 59 ? 6.418 2.018 -2.402 1 89.62 59 ASP B CA 1
ATOM 1886 C C . ASP B 1 59 ? 6.738 0.64 -1.827 1 89.62 59 ASP B C 1
ATOM 1888 O O . ASP B 1 59 ? 6.988 -0.308 -2.576 1 89.62 59 ASP B O 1
ATOM 1892 N N . ILE B 1 60 ? 6.758 0.523 -0.562 1 87.75 60 ILE B N 1
ATOM 1893 C CA . ILE B 1 60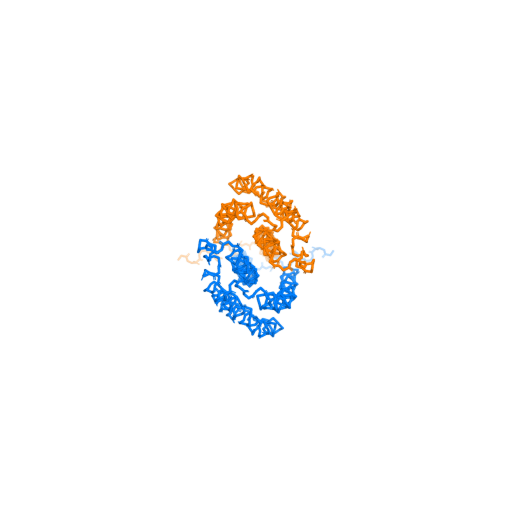 ? 6.949 -0.777 0.071 1 87.75 60 ILE B CA 1
ATOM 1894 C C . ILE B 1 60 ? 5.805 -1.711 -0.315 1 87.75 60 ILE B C 1
ATOM 1896 O O . ILE B 1 60 ? 6.031 -2.869 -0.669 1 87.75 60 ILE B O 1
ATOM 1900 N N . GLN B 1 61 ? 4.652 -1.2 -0.263 1 86.06 61 GLN B N 1
ATOM 1901 C CA . GLN B 1 61 ? 3.482 -1.991 -0.631 1 86.06 61 GLN B CA 1
ATOM 1902 C C . GLN B 1 61 ? 3.496 -2.334 -2.117 1 86.06 61 GLN B C 1
ATOM 1904 O O . GLN B 1 61 ? 3.1 -3.434 -2.51 1 86.06 61 GLN B O 1
ATOM 1909 N N . THR B 1 62 ? 3.918 -1.401 -2.873 1 88.25 62 THR B N 1
ATOM 1910 C CA . THR B 1 62 ? 4.035 -1.644 -4.305 1 88.25 62 THR B CA 1
ATOM 1911 C C . THR B 1 62 ? 5.016 -2.779 -4.586 1 88.25 62 THR B C 1
ATOM 1913 O O . THR B 1 62 ? 4.742 -3.654 -5.406 1 88.25 62 THR B O 1
ATOM 1916 N N . LEU B 1 63 ? 6.129 -2.758 -3.912 1 90.44 63 LEU B N 1
ATOM 1917 C CA . LEU B 1 63 ? 7.102 -3.838 -4.059 1 90.44 63 LEU B CA 1
ATOM 1918 C C . LEU B 1 63 ? 6.461 -5.188 -3.742 1 90.44 63 LEU B C 1
ATOM 1920 O O . LEU B 1 63 ? 6.578 -6.129 -4.527 1 90.44 63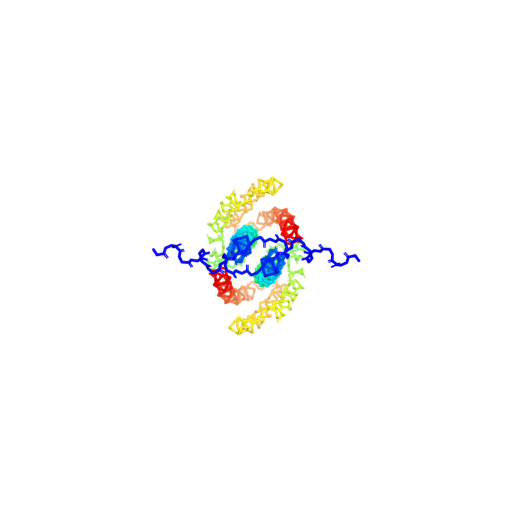 LEU B O 1
ATOM 1924 N N . HIS B 1 64 ? 5.785 -5.23 -2.645 1 88.44 64 HIS B N 1
ATOM 1925 C CA . HIS B 1 64 ? 5.141 -6.465 -2.217 1 88.44 64 HIS B CA 1
ATOM 1926 C C . HIS B 1 64 ? 4.109 -6.93 -3.236 1 88.44 64 HIS B C 1
ATOM 1928 O O . HIS B 1 64 ? 4.113 -8.094 -3.646 1 88.44 64 HIS B O 1
ATOM 1934 N N . THR B 1 65 ? 3.316 -6.062 -3.678 1 89.12 65 THR B N 1
ATOM 1935 C CA . THR B 1 65 ? 2.242 -6.387 -4.609 1 89.12 65 THR B CA 1
ATOM 1936 C C . THR B 1 65 ? 2.811 -6.844 -5.949 1 89.12 65 THR B C 1
ATOM 1938 O O . THR B 1 65 ? 2.373 -7.859 -6.5 1 89.12 65 THR B O 1
ATOM 1941 N N . GLN B 1 66 ? 3.77 -6.074 -6.445 1 91.12 66 GLN B N 1
ATOM 1942 C CA . GLN B 1 66 ? 4.316 -6.387 -7.762 1 91.12 66 GLN B CA 1
ATOM 1943 C C . GLN B 1 66 ? 5.086 -7.703 -7.742 1 91.12 66 GLN B C 1
ATOM 1945 O O . GLN B 1 66 ? 5.059 -8.461 -8.719 1 91.12 66 GLN B O 1
ATOM 1950 N N . ILE B 1 67 ? 5.77 -7.992 -6.688 1 91.06 67 ILE B N 1
ATOM 1951 C CA . ILE B 1 67 ? 6.457 -9.273 -6.555 1 91.06 67 ILE B CA 1
ATOM 1952 C C . ILE B 1 67 ? 5.434 -10.406 -6.543 1 91.06 67 ILE B C 1
ATOM 1954 O O . ILE B 1 67 ? 5.59 -11.398 -7.254 1 91.06 67 ILE B O 1
ATOM 1958 N N . ALA B 1 68 ? 4.406 -10.25 -5.758 1 89.06 68 ALA B N 1
ATOM 1959 C CA . ALA B 1 68 ? 3.35 -11.258 -5.688 1 89.06 68 ALA B CA 1
ATOM 1960 C C . ALA B 1 68 ? 2.676 -11.438 -7.043 1 89.06 68 ALA B C 1
ATOM 1962 O O . ALA B 1 68 ? 2.377 -12.562 -7.445 1 89.06 68 ALA B O 1
ATOM 1963 N N . GLU B 1 69 ? 2.422 -10.359 -7.719 1 90.19 69 GLU B N 1
ATOM 1964 C CA . GLU B 1 69 ? 1.806 -10.43 -9.039 1 90.19 69 GLU B CA 1
ATOM 1965 C C . GLU B 1 69 ? 2.717 -11.133 -10.039 1 90.19 69 GLU B C 1
ATOM 1967 O O . GLU B 1 69 ? 2.252 -11.93 -10.859 1 90.19 69 GLU B O 1
ATOM 1972 N N . GLY B 1 70 ? 3.965 -10.82 -9.992 1 92.69 70 GLY B N 1
ATOM 1973 C CA . GLY B 1 70 ? 4.91 -11.508 -10.859 1 92.69 70 GLY B CA 1
ATOM 1974 C C . GLY B 1 70 ? 4.949 -13.008 -10.617 1 92.69 70 GLY B C 1
ATOM 1975 O O . GLY B 1 70 ? 4.984 -13.789 -11.57 1 92.69 70 GLY B O 1
ATOM 1976 N N . GLU B 1 71 ? 4.93 -13.367 -9.352 1 93 71 GLU B N 1
ATOM 1977 C CA . GLU B 1 71 ? 4.93 -14.781 -8.984 1 93 71 GLU B CA 1
ATOM 1978 C C . GLU B 1 71 ? 3.67 -15.484 -9.484 1 93 71 GLU B C 1
ATOM 1980 O O . GLU B 1 71 ? 3.75 -16.562 -10.086 1 93 71 GLU B O 1
ATOM 1985 N N . ALA B 1 72 ? 2.566 -14.883 -9.211 1 91.69 72 ALA B N 1
ATOM 1986 C CA . ALA B 1 72 ? 1.3 -15.461 -9.648 1 91.69 72 ALA B CA 1
ATOM 1987 C C . ALA B 1 72 ? 1.253 -15.578 -11.172 1 91.69 72 ALA B C 1
ATOM 1989 O O . ALA B 1 72 ? 0.729 -16.562 -11.703 1 91.69 72 ALA B O 1
ATOM 1990 N N . SER B 1 73 ? 1.78 -14.617 -11.859 1 93.25 73 SER B N 1
ATOM 1991 C CA . SER B 1 73 ? 1.798 -14.586 -13.32 1 93.25 73 SER B CA 1
ATOM 1992 C C . SER B 1 73 ? 2.625 -15.742 -13.883 1 93.25 73 SER B C 1
ATOM 1994 O O . SER B 1 73 ? 2.146 -16.5 -14.727 1 93.25 73 SER B O 1
ATOM 1996 N N . VAL B 1 74 ? 3.818 -15.977 -13.406 1 93.06 74 VAL B N 1
ATOM 1997 C CA . VAL B 1 74 ? 4.711 -17.016 -13.898 1 93.06 74 VAL B CA 1
ATOM 1998 C C . VAL B 1 74 ? 4.152 -18.391 -13.539 1 93.06 74 VAL B C 1
ATOM 2000 O O . VAL B 1 74 ? 4.16 -19.312 -14.359 1 93.06 74 VAL B O 1
ATOM 2003 N N . ARG B 1 75 ? 3.639 -18.547 -12.344 1 89.12 75 ARG B N 1
ATOM 2004 C CA . ARG B 1 75 ? 3.059 -19.812 -11.938 1 89.12 75 ARG B CA 1
ATOM 2005 C C . ARG B 1 75 ? 1.806 -20.125 -12.742 1 89.12 75 ARG B C 1
ATOM 2007 O O . ARG B 1 75 ? 1.541 -21.297 -13.062 1 89.12 75 ARG B O 1
ATOM 2014 N N . GLY B 1 76 ? 1.054 -19.094 -13 1 89.88 76 GLY B N 1
ATOM 2015 C CA . GLY B 1 76 ? -0.071 -19.312 -13.898 1 89.88 76 GLY B CA 1
ATOM 2016 C C . GLY B 1 76 ? 0.348 -19.75 -15.289 1 89.88 76 GLY B C 1
ATOM 2017 O O . GLY B 1 76 ? -0.291 -20.609 -15.898 1 89.88 76 GLY B O 1
ATOM 2018 N N . TYR B 1 77 ? 1.388 -19.172 -15.797 1 91.19 77 TYR B N 1
ATOM 2019 C CA . TYR B 1 77 ? 1.922 -19.562 -17.094 1 91.19 77 TYR B CA 1
ATOM 2020 C C . TYR B 1 77 ? 2.393 -21.016 -17.078 1 91.19 77 TYR B C 1
ATOM 2022 O O . TYR B 1 77 ? 2.176 -21.75 -18.047 1 91.19 77 TYR B O 1
ATOM 2030 N N . LEU B 1 78 ? 3.045 -21.375 -16.047 1 88.88 78 LEU B N 1
ATOM 2031 C CA . LEU B 1 78 ? 3.551 -22.734 -15.93 1 88.88 78 LEU B CA 1
ATOM 2032 C C . LEU B 1 78 ? 2.406 -23.75 -15.914 1 88.88 78 LEU B C 1
ATOM 2034 O O . LEU B 1 78 ? 2.551 -24.859 -16.406 1 88.88 78 LEU B O 1
ATOM 2038 N N . LEU B 1 79 ? 1.285 -23.312 -15.438 1 86.81 79 LEU B N 1
ATOM 2039 C CA . LEU B 1 79 ? 0.14 -24.203 -15.305 1 86.81 79 LEU B CA 1
ATOM 2040 C C . LEU B 1 79 ? -0.645 -24.281 -16.609 1 86.81 79 LEU B C 1
ATOM 2042 O O . LEU B 1 79 ? -1.191 -25.328 -16.953 1 86.81 79 LEU B O 1
ATOM 2046 N N . THR B 1 80 ? -0.666 -23.188 -17.328 1 87.06 80 THR B N 1
ATOM 2047 C CA . THR B 1 80 ? -1.593 -23.109 -18.453 1 87.06 80 THR B CA 1
ATOM 2048 C C . THR B 1 80 ? -0.835 -23.047 -19.781 1 87.06 80 THR B C 1
ATOM 2050 O O . THR B 1 80 ? -1.4 -23.344 -20.828 1 87.06 80 THR B O 1
ATOM 2053 N N . HIS B 1 81 ? 0.375 -22.516 -19.734 1 87.5 81 HIS B N 1
ATOM 2054 C CA . HIS B 1 81 ? 1.224 -22.281 -20.906 1 87.5 81 HIS B CA 1
ATOM 2055 C C . HIS B 1 81 ? 0.595 -21.266 -21.844 1 87.5 81 HIS B C 1
ATOM 2057 O O . HIS B 1 81 ? 0.72 -21.391 -23.062 1 87.5 81 HIS B O 1
ATOM 2063 N N . ARG B 1 82 ? -0.104 -20.406 -21.266 1 89.12 82 ARG B N 1
ATOM 2064 C CA . ARG B 1 82 ? -0.694 -19.312 -22.031 1 89.12 82 ARG B CA 1
ATOM 2065 C C . ARG B 1 82 ? 0.07 -18 -21.797 1 89.12 82 ARG B C 1
ATOM 2067 O O . ARG B 1 82 ? 0.314 -17.625 -20.641 1 89.12 82 ARG B O 1
ATOM 2074 N N . GLU B 1 83 ? 0.308 -17.328 -22.891 1 91.38 83 GLU B N 1
ATOM 2075 C CA . GLU B 1 83 ? 1.089 -16.094 -22.797 1 91.38 83 GLU B CA 1
ATOM 2076 C C . GLU B 1 83 ? 0.279 -14.977 -22.156 1 91.38 83 GLU B C 1
ATOM 2078 O O . GLU B 1 83 ? 0.846 -13.992 -21.672 1 91.38 83 GLU B O 1
ATOM 2083 N N . ASP B 1 84 ? -1.013 -15.078 -22.109 1 91.12 84 ASP B N 1
ATOM 2084 C CA . ASP B 1 84 ? -1.84 -14.016 -21.547 1 91.12 84 ASP B CA 1
ATOM 2085 C C . ASP B 1 84 ? -1.763 -14 -20.016 1 91.12 84 ASP B C 1
ATOM 2087 O O . ASP B 1 84 ? -2.338 -13.125 -19.375 1 91.12 84 ASP B O 1
ATOM 2091 N N . PHE B 1 85 ? -1.047 -14.961 -19.453 1 92.5 85 PHE B N 1
ATOM 2092 C CA . PHE B 1 85 ? -0.797 -14.977 -18.016 1 92.5 85 PHE B CA 1
ATOM 2093 C C . PHE B 1 85 ? 0.49 -14.234 -17.688 1 92.5 85 PHE B C 1
ATOM 2095 O O . PHE B 1 85 ? 0.756 -13.938 -16.531 1 92.5 85 PHE B O 1
ATOM 2102 N N . LEU B 1 86 ? 1.283 -13.828 -18.656 1 92.56 86 LEU B N 1
ATOM 2103 C CA . LEU B 1 86 ? 2.646 -13.367 -18.422 1 92.56 86 LEU B CA 1
ATOM 2104 C C . LEU B 1 86 ? 2.668 -11.859 -18.141 1 92.56 86 LEU B C 1
ATOM 2106 O O . LEU B 1 86 ? 3.635 -11.344 -17.594 1 92.56 86 LEU B O 1
ATOM 2110 N N . PRO B 1 87 ? 1.659 -11.062 -18.5 1 90.94 87 PRO B N 1
ATOM 2111 C CA . PRO B 1 87 ? 1.746 -9.609 -18.312 1 90.94 87 PRO B CA 1
ATOM 2112 C C . PRO B 1 87 ? 2.006 -9.219 -16.859 1 90.94 87 PRO B C 1
ATOM 2114 O O . PRO B 1 87 ? 2.715 -8.25 -16.594 1 90.94 87 PRO B O 1
ATOM 2117 N N . GLY B 1 88 ? 1.462 -9.898 -15.898 1 90.25 88 GLY B N 1
ATOM 2118 C CA . GLY B 1 88 ? 1.76 -9.609 -14.508 1 90.25 88 GLY B CA 1
ATOM 2119 C C . GLY B 1 88 ? 3.242 -9.656 -14.195 1 90.25 88 GLY B C 1
ATOM 2120 O O . GLY B 1 88 ? 3.742 -8.844 -13.414 1 90.25 88 GLY B O 1
ATOM 2121 N N . TYR B 1 89 ? 3.934 -10.625 -14.805 1 93.12 89 TYR B N 1
ATOM 2122 C CA . TYR B 1 89 ? 5.375 -10.758 -14.641 1 93.12 89 TYR B CA 1
ATOM 2123 C C . TYR B 1 89 ? 6.113 -9.672 -15.414 1 93.12 89 TYR B C 1
ATOM 2125 O O . TYR B 1 89 ? 7.008 -9.016 -14.875 1 93.12 89 TYR B O 1
ATOM 2133 N N . LEU B 1 90 ? 5.746 -9.391 -16.625 1 92.69 90 LEU B N 1
ATOM 2134 C CA . LEU B 1 90 ? 6.426 -8.453 -17.5 1 92.69 90 LEU B CA 1
ATOM 2135 C C . LEU B 1 90 ? 6.285 -7.023 -16.984 1 92.69 90 LEU B C 1
ATOM 2137 O O . LEU B 1 90 ? 7.234 -6.238 -17.047 1 92.69 90 LEU B O 1
ATOM 2141 N N . ASN B 1 91 ? 5.133 -6.738 -16.422 1 91.38 91 ASN B N 1
ATOM 2142 C CA . ASN B 1 91 ? 4.871 -5.391 -15.93 1 91.38 91 ASN B CA 1
ATOM 2143 C C . ASN B 1 91 ? 5.453 -5.188 -14.531 1 91.38 91 ASN B C 1
ATOM 2145 O O . ASN B 1 91 ? 5.66 -4.055 -14.102 1 91.38 91 ASN B O 1
ATOM 2149 N N . ALA B 1 92 ? 5.641 -6.266 -13.805 1 92.06 92 ALA B N 1
ATOM 2150 C CA . ALA B 1 92 ? 6.109 -6.18 -12.422 1 92.06 92 ALA B CA 1
ATOM 2151 C C . ALA B 1 92 ? 7.551 -5.684 -12.367 1 92.06 92 ALA B C 1
ATOM 2153 O O . ALA B 1 92 ? 7.906 -4.895 -11.492 1 92.06 92 ALA B O 1
ATOM 2154 N N . GLN B 1 93 ? 8.359 -6.035 -13.352 1 92 93 GLN B N 1
ATOM 2155 C CA . GLN B 1 93 ? 9.789 -5.77 -13.281 1 92 93 GLN B CA 1
ATOM 2156 C C . GLN B 1 93 ? 10.07 -4.27 -13.297 1 92 93 GLN B C 1
ATOM 2158 O O . GLN B 1 93 ? 10.734 -3.746 -12.398 1 92 93 GLN B O 1
ATOM 2163 N N . PRO B 1 94 ? 9.531 -3.537 -14.266 1 93.38 94 PRO B N 1
ATOM 2164 C CA . PRO B 1 94 ? 9.789 -2.094 -14.258 1 93.38 94 PRO B CA 1
ATOM 2165 C C . PRO B 1 94 ? 9.172 -1.395 -13.047 1 93.38 94 PRO B C 1
ATOM 2167 O O . PRO B 1 94 ? 9.727 -0.419 -12.539 1 93.38 94 PRO B O 1
ATOM 2170 N N . LEU B 1 95 ? 8.07 -1.839 -12.602 1 92.25 95 LEU B N 1
ATOM 2171 C CA . LEU B 1 95 ? 7.41 -1.227 -11.453 1 92.25 95 LEU B CA 1
ATOM 2172 C C . LEU B 1 95 ? 8.203 -1.473 -10.18 1 92.25 95 LEU B C 1
ATOM 2174 O O . LEU B 1 95 ? 8.289 -0.599 -9.312 1 92.25 95 LEU B O 1
ATOM 2178 N N . ILE B 1 96 ? 8.789 -2.645 -10.086 1 93.94 96 ILE B N 1
ATOM 2179 C CA . ILE B 1 96 ? 9.641 -2.969 -8.945 1 93.94 96 ILE B CA 1
ATOM 2180 C C . ILE B 1 96 ? 10.875 -2.072 -8.961 1 93.94 96 ILE B C 1
ATOM 2182 O O . ILE B 1 96 ? 11.242 -1.493 -7.934 1 93.94 96 ILE B O 1
ATOM 2186 N N . GLU B 1 97 ? 11.492 -1.904 -10.117 1 93.81 97 GLU B N 1
ATOM 2187 C CA . GLU B 1 97 ? 12.672 -1.063 -10.242 1 93.81 97 GLU B CA 1
ATOM 2188 C C . GLU B 1 97 ? 12.359 0.391 -9.906 1 93.81 97 GLU B C 1
ATOM 2190 O O . GLU B 1 97 ? 13.133 1.056 -9.219 1 93.81 97 GLU B O 1
ATOM 2195 N N . ALA B 1 98 ? 11.25 0.849 -10.359 1 94.44 98 ALA B N 1
ATOM 2196 C CA . ALA B 1 98 ? 10.828 2.219 -10.07 1 94.44 98 ALA B CA 1
ATOM 2197 C C . ALA B 1 98 ? 10.594 2.414 -8.578 1 94.44 98 ALA B C 1
ATOM 2199 O O . ALA B 1 98 ? 11 3.422 -8 1 94.44 98 ALA B O 1
ATOM 2200 N N . ALA B 1 99 ? 9.906 1.466 -7.992 1 93.25 99 ALA B N 1
ATOM 2201 C CA . ALA B 1 99 ? 9.633 1.548 -6.562 1 93.25 99 ALA B CA 1
ATOM 2202 C C . ALA B 1 99 ? 10.93 1.55 -5.758 1 93.25 99 ALA B C 1
ATOM 2204 O O . ALA B 1 99 ? 11.07 2.316 -4.801 1 93.25 99 ALA B O 1
ATOM 2205 N N . LEU B 1 100 ? 11.891 0.722 -6.164 1 93.25 100 LEU B N 1
ATOM 2206 C CA . LEU B 1 100 ? 13.172 0.669 -5.48 1 93.25 100 LEU B CA 1
ATOM 2207 C C . LEU B 1 100 ? 13.914 1.999 -5.602 1 93.25 100 LEU B C 1
ATOM 2209 O O . LEU B 1 100 ? 14.508 2.477 -4.633 1 93.25 100 LEU B O 1
ATOM 2213 N N . THR B 1 101 ? 13.852 2.6 -6.781 1 93.62 101 THR B N 1
ATOM 2214 C CA . THR B 1 101 ? 14.5 3.887 -7.012 1 93.62 101 THR B CA 1
ATOM 2215 C C . THR B 1 101 ? 13.875 4.973 -6.137 1 93.62 101 THR B C 1
ATOM 2217 O O . THR B 1 101 ? 14.586 5.75 -5.504 1 93.62 101 THR B O 1
ATOM 2220 N N . ARG B 1 102 ? 12.586 4.941 -6.074 1 93.19 102 ARG B N 1
ATOM 2221 C CA . ARG B 1 102 ? 11.891 5.926 -5.254 1 93.19 102 ARG B CA 1
ATOM 2222 C C . ARG B 1 102 ? 12.172 5.707 -3.773 1 93.19 102 ARG B C 1
ATOM 2224 O O . ARG B 1 102 ? 12.352 6.668 -3.023 1 93.19 102 ARG B O 1
ATOM 2231 N N . LEU B 1 103 ? 12.164 4.508 -3.342 1 92.38 103 LEU B N 1
ATOM 2232 C CA . LEU B 1 103 ? 12.484 4.199 -1.953 1 92.38 103 LEU B CA 1
ATOM 2233 C C . LEU B 1 103 ? 13.883 4.684 -1.596 1 92.38 103 LEU B C 1
ATOM 2235 O O . LEU B 1 103 ? 14.094 5.254 -0.523 1 92.38 103 LEU B O 1
ATOM 2239 N N . ASN B 1 104 ? 14.828 4.508 -2.5 1 90.75 104 ASN B N 1
ATOM 2240 C CA . ASN B 1 104 ? 16.203 4.945 -2.268 1 90.75 104 ASN B CA 1
ATOM 2241 C C . ASN B 1 104 ? 16.297 6.465 -2.139 1 90.75 104 ASN B C 1
ATOM 2243 O O . ASN B 1 104 ? 17.125 6.98 -1.403 1 90.75 104 ASN B O 1
ATOM 2247 N N . THR B 1 105 ? 15.398 7.168 -2.795 1 90 105 THR B N 1
ATOM 2248 C CA . THR B 1 105 ? 15.391 8.625 -2.779 1 90 105 THR B CA 1
ATOM 2249 C C . THR B 1 105 ? 14.68 9.148 -1.535 1 90 105 THR B C 1
ATOM 2251 O O . THR B 1 105 ? 15.102 10.148 -0.943 1 90 105 THR B O 1
ATOM 2254 N N . ASN B 1 106 ? 13.641 8.414 -1.101 1 88.12 106 ASN B N 1
ATOM 2255 C CA . ASN B 1 106 ? 12.75 8.969 -0.086 1 88.12 106 ASN B CA 1
ATOM 2256 C C . ASN B 1 106 ? 13.125 8.477 1.312 1 88.12 106 ASN B C 1
ATOM 2258 O O . ASN B 1 106 ? 12.742 9.094 2.309 1 88.12 106 ASN B O 1
ATOM 2262 N N . VAL B 1 107 ? 13.758 7.383 1.404 1 86.94 107 VAL B N 1
ATOM 2263 C CA . VAL B 1 107 ? 14.109 6.84 2.713 1 86.94 107 VAL B CA 1
ATOM 2264 C C . VAL B 1 107 ? 15.258 7.645 3.318 1 86.94 107 VAL B C 1
ATOM 2266 O O . VAL B 1 107 ? 16.297 7.82 2.684 1 86.94 107 VAL B O 1
ATOM 2269 N N . ARG B 1 108 ? 15.078 8.227 4.488 1 80.12 108 ARG B N 1
ATOM 2270 C CA . ARG B 1 108 ? 16.094 9.031 5.16 1 80.12 108 ARG B CA 1
ATOM 2271 C C . ARG B 1 108 ? 16.562 8.359 6.441 1 80.12 108 ARG B C 1
ATOM 2273 O O . ARG B 1 108 ? 17.703 8.578 6.879 1 80.12 108 ARG B O 1
ATOM 2280 N N . ASP B 1 109 ? 15.773 7.543 6.984 1 83.5 109 ASP B N 1
ATOM 2281 C CA . ASP B 1 109 ? 16.094 6.852 8.227 1 83.5 109 ASP B CA 1
ATOM 2282 C C . ASP B 1 109 ? 17.172 5.793 8 1 83.5 109 ASP B C 1
ATOM 2284 O O . ASP B 1 109 ? 17.078 4.992 7.07 1 83.5 109 ASP B O 1
ATOM 2288 N N . GLY B 1 110 ? 18.188 5.805 8.789 1 85.88 110 GLY B N 1
ATOM 2289 C CA . GLY B 1 110 ? 19.328 4.91 8.656 1 85.88 110 GLY B CA 1
ATOM 2290 C C . GLY B 1 110 ? 18.938 3.443 8.742 1 85.88 110 GLY B C 1
ATOM 2291 O O . GLY B 1 110 ? 19.406 2.631 7.938 1 85.88 110 GLY B O 1
ATOM 2292 N N . GLN B 1 111 ? 18.156 3.07 9.703 1 87.56 111 GLN B N 1
ATOM 2293 C CA . GLN B 1 111 ? 17.719 1.683 9.859 1 87.56 111 GLN B CA 1
ATOM 2294 C C . GLN B 1 111 ? 16.938 1.212 8.641 1 87.56 111 GLN B C 1
ATOM 2296 O O . GLN B 1 111 ? 17.109 0.083 8.18 1 87.56 111 GLN B O 1
ATOM 2301 N N . MET B 1 112 ? 16.125 2.111 8.172 1 88.19 112 MET B N 1
ATOM 2302 C CA . MET B 1 112 ? 15.344 1.794 6.98 1 88.19 112 MET B CA 1
ATOM 2303 C C . MET B 1 112 ? 16.25 1.591 5.773 1 88.19 112 MET B C 1
ATOM 2305 O O . MET B 1 112 ? 16.031 0.685 4.969 1 88.19 112 MET B O 1
ATOM 2309 N N . ARG B 1 113 ? 17.281 2.367 5.734 1 88.88 113 ARG B N 1
ATOM 2310 C CA . ARG B 1 113 ? 18.234 2.248 4.633 1 88.88 113 ARG B CA 1
ATOM 2311 C C . ARG B 1 113 ? 18.953 0.903 4.676 1 88.88 113 ARG B C 1
ATOM 2313 O O . ARG B 1 113 ? 19.219 0.299 3.633 1 88.88 113 ARG B O 1
ATOM 2320 N N . GLU B 1 114 ? 19.203 0.464 5.789 1 91.38 114 GLU B N 1
ATOM 2321 C CA . GLU B 1 114 ? 19.844 -0.834 5.953 1 91.38 114 GLU B CA 1
ATOM 2322 C C . GLU B 1 114 ? 18.938 -1.968 5.5 1 91.38 114 GLU B C 1
ATOM 2324 O O . GLU B 1 114 ? 19.375 -2.91 4.844 1 91.38 114 GLU B O 1
ATOM 2329 N N . HIS B 1 115 ? 17.688 -1.847 5.887 1 89.44 115 HIS B N 1
ATOM 2330 C CA . HIS B 1 115 ? 16.719 -2.848 5.445 1 89.44 115 HIS B CA 1
ATOM 2331 C C . HIS B 1 115 ? 16.562 -2.83 3.93 1 89.44 115 HIS B C 1
ATOM 2333 O O . HIS B 1 115 ? 16.438 -3.887 3.301 1 89.44 115 HIS B O 1
ATOM 2339 N N . LEU B 1 116 ? 16.578 -1.634 3.373 1 91.44 116 LEU B N 1
ATOM 2340 C CA . LEU B 1 116 ? 16.469 -1.498 1.925 1 91.44 116 LEU B CA 1
ATOM 2341 C C . LEU B 1 116 ? 17.641 -2.15 1.216 1 91.44 116 LEU B C 1
ATOM 2343 O O . LEU B 1 116 ? 17.469 -2.842 0.212 1 91.44 116 LEU B O 1
ATOM 2347 N N . LYS B 1 117 ? 18.797 -2.012 1.716 1 91.81 117 LYS B N 1
ATOM 2348 C CA . LYS B 1 117 ? 20 -2.623 1.155 1 91.81 117 LYS B CA 1
ATOM 2349 C C . LYS B 1 117 ? 19.922 -4.145 1.222 1 91.81 117 LYS B C 1
ATOM 2351 O O . LYS B 1 117 ? 20.438 -4.836 0.339 1 91.81 117 LYS B O 1
ATOM 2356 N N . ALA B 1 118 ? 19.266 -4.609 2.223 1 91.69 118 ALA B N 1
ATOM 2357 C CA . ALA B 1 118 ? 19.172 -6.055 2.43 1 91.69 118 ALA B CA 1
ATOM 2358 C C . ALA B 1 118 ? 18.125 -6.668 1.509 1 91.69 118 ALA B C 1
ATOM 2360 O O . ALA B 1 118 ? 18.234 -7.84 1.134 1 91.69 118 ALA B O 1
ATOM 2361 N N . ILE B 1 119 ? 17.125 -5.895 1.124 1 93.12 119 ILE B N 1
ATOM 2362 C CA . ILE B 1 119 ? 16.031 -6.465 0.357 1 93.12 119 ILE B CA 1
ATOM 2363 C C . ILE B 1 119 ? 16.375 -6.441 -1.132 1 93.12 119 ILE B C 1
ATOM 2365 O O . ILE B 1 119 ? 15.836 -7.238 -1.909 1 93.12 119 ILE B O 1
ATOM 2369 N N . GLU B 1 120 ? 17.266 -5.598 -1.569 1 92.38 120 GLU B N 1
ATOM 2370 C CA . GLU B 1 120 ? 17.562 -5.418 -2.986 1 92.38 120 GLU B CA 1
ATOM 2371 C C . GLU B 1 120 ? 18.109 -6.707 -3.602 1 92.38 120 GLU B C 1
ATOM 2373 O O . GLU B 1 120 ? 17.609 -7.164 -4.629 1 92.38 120 GLU B O 1
ATOM 2378 N N . PRO B 1 121 ? 19.109 -7.328 -2.967 1 92.44 121 PRO B N 1
ATOM 2379 C CA . PRO B 1 121 ? 19.609 -8.586 -3.537 1 92.44 121 PRO B CA 1
ATOM 2380 C C . PRO B 1 121 ? 18.547 -9.688 -3.52 1 92.44 121 PRO B C 1
ATOM 2382 O O . PRO B 1 121 ? 18.516 -10.539 -4.418 1 92.44 121 PRO B O 1
ATOM 2385 N N . LEU B 1 122 ? 17.703 -9.719 -2.523 1 93.81 122 LEU B N 1
ATOM 2386 C CA . LEU B 1 122 ? 16.641 -10.711 -2.459 1 93.81 122 LEU B CA 1
ATOM 2387 C C . LEU B 1 122 ? 15.648 -10.516 -3.605 1 93.81 122 LEU B C 1
ATOM 2389 O O . LEU B 1 122 ? 15.188 -11.492 -4.199 1 93.81 122 LEU B O 1
ATOM 2393 N N . ILE B 1 123 ? 15.359 -9.305 -3.877 1 93.75 123 ILE B N 1
ATOM 2394 C CA . ILE B 1 123 ? 14.461 -8.992 -4.98 1 93.75 123 ILE B CA 1
ATOM 2395 C C . ILE B 1 123 ? 15.07 -9.469 -6.297 1 93.75 123 ILE B C 1
ATOM 2397 O O . ILE B 1 123 ? 14.391 -10.086 -7.113 1 93.75 123 ILE B O 1
ATOM 2401 N N . ASN B 1 124 ? 16.344 -9.211 -6.48 1 91.56 124 ASN B N 1
ATOM 2402 C CA . ASN B 1 124 ? 17.016 -9.633 -7.695 1 91.56 124 ASN B CA 1
ATOM 2403 C C . ASN B 1 124 ? 17.016 -11.156 -7.84 1 91.56 124 ASN B C 1
ATOM 2405 O O . ASN B 1 124 ? 16.781 -11.68 -8.93 1 91.56 124 ASN B O 1
ATOM 2409 N N . THR B 1 125 ? 17.297 -11.789 -6.766 1 93.25 125 THR B N 1
ATOM 2410 C CA . THR B 1 125 ? 17.266 -13.25 -6.77 1 93.25 125 THR B CA 1
ATOM 2411 C C . THR B 1 125 ? 15.883 -13.766 -7.129 1 93.25 125 THR B C 1
ATOM 2413 O O . THR B 1 125 ? 15.75 -14.719 -7.898 1 93.25 125 THR B O 1
ATOM 2416 N N . LYS B 1 126 ? 14.875 -13.172 -6.527 1 93.56 126 LYS B N 1
ATOM 2417 C CA . LYS B 1 126 ? 13.5 -13.57 -6.797 1 93.56 126 LYS B CA 1
ATOM 2418 C C . LYS B 1 126 ? 13.156 -13.383 -8.273 1 93.56 126 LYS B C 1
ATOM 2420 O O . LYS B 1 126 ? 12.609 -14.289 -8.906 1 93.56 126 LYS B O 1
ATOM 2425 N N . VAL B 1 127 ? 13.477 -12.266 -8.797 1 90.81 127 VAL B N 1
ATOM 2426 C CA . VAL B 1 127 ? 13.156 -11.938 -10.18 1 90.81 127 VAL B CA 1
ATOM 2427 C C . VAL B 1 127 ? 13.914 -12.875 -11.117 1 90.81 127 VAL B C 1
ATOM 2429 O O . VAL B 1 127 ? 13.367 -13.359 -12.109 1 90.81 127 VAL B O 1
ATOM 2432 N N . GLU B 1 128 ? 15.164 -13.125 -10.797 1 90.69 128 GLU B N 1
ATOM 2433 C CA . GLU B 1 128 ? 15.945 -14.086 -11.578 1 90.69 128 GLU B CA 1
ATOM 2434 C C . GLU B 1 128 ? 15.305 -15.477 -11.539 1 90.69 128 GLU B C 1
ATOM 2436 O O . GLU B 1 128 ? 15.258 -16.172 -12.555 1 90.69 128 GLU B O 1
ATOM 2441 N N . GLY B 1 129 ? 14.883 -15.844 -10.344 1 91.88 129 GLY B N 1
ATOM 2442 C CA . GLY B 1 129 ? 14.203 -17.125 -10.211 1 91.88 129 GLY B CA 1
ATOM 2443 C C . GLY B 1 129 ? 12.945 -17.219 -11.055 1 91.88 129 GLY B C 1
ATOM 2444 O O . GLY B 1 129 ? 12.672 -18.266 -11.648 1 91.88 129 GLY B O 1
ATOM 2445 N N . LEU B 1 130 ? 12.219 -16.188 -11.125 1 92.69 130 LEU B N 1
ATOM 2446 C CA . LEU B 1 130 ? 11.023 -16.156 -11.961 1 92.69 130 LEU B CA 1
ATOM 2447 C C . LEU B 1 130 ? 11.383 -16.281 -13.438 1 92.69 130 LEU B C 1
ATOM 2449 O O . LEU B 1 130 ? 10.68 -16.953 -14.203 1 92.69 130 LEU B O 1
ATOM 2453 N N . GLY B 1 131 ? 12.438 -15.594 -13.812 1 91.25 131 GLY B N 1
ATOM 2454 C CA . GLY B 1 131 ? 12.914 -15.719 -15.18 1 91.25 131 GLY B CA 1
ATOM 2455 C C . GLY B 1 131 ? 13.297 -17.141 -15.547 1 91.25 131 GLY B C 1
ATOM 2456 O O . GLY B 1 131 ? 12.984 -17.609 -16.641 1 91.25 131 GLY B O 1
ATOM 2457 N N . LYS B 1 132 ? 13.984 -17.828 -14.656 1 90.88 132 LYS B N 1
ATOM 2458 C CA . LYS B 1 132 ? 14.352 -19.234 -14.867 1 90.88 132 LYS B CA 1
ATOM 2459 C C . LYS B 1 132 ? 13.117 -20.109 -15.016 1 90.88 132 LYS B C 1
ATOM 2461 O O . LYS B 1 132 ? 13.07 -20.984 -15.891 1 90.88 132 LYS B O 1
ATOM 2466 N N . LEU B 1 133 ? 12.172 -19.875 -14.195 1 91.38 133 LEU B N 1
ATOM 2467 C CA . LEU B 1 133 ? 10.945 -20.656 -14.234 1 91.38 133 LEU B CA 1
ATOM 2468 C C . LEU B 1 133 ? 10.219 -20.453 -15.562 1 91.38 133 LEU B C 1
ATOM 2470 O O . LEU B 1 133 ? 9.695 -21.406 -16.141 1 91.38 133 LEU B O 1
ATOM 2474 N N . ARG B 1 134 ? 10.172 -19.234 -15.977 1 88.62 134 ARG B N 1
ATOM 2475 C CA . ARG B 1 134 ? 9.484 -18.922 -17.219 1 88.62 134 ARG B CA 1
ATOM 2476 C C . ARG B 1 134 ? 10.141 -19.625 -18.406 1 88.62 134 ARG B C 1
ATOM 2478 O O . ARG B 1 134 ? 9.461 -20.016 -19.344 1 88.62 134 ARG B O 1
ATOM 2485 N N . SER B 1 135 ? 11.414 -19.875 -18.359 1 86.06 135 SER B N 1
ATOM 2486 C CA . SER B 1 135 ? 12.164 -20.406 -19.484 1 86.06 135 SER B CA 1
ATOM 2487 C C . SER B 1 135 ? 12.25 -21.938 -19.422 1 86.06 135 SER B C 1
ATOM 2489 O O . SER B 1 135 ? 12.75 -22.578 -20.344 1 86.06 135 SER B O 1
ATOM 2491 N N . MET B 1 136 ? 11.781 -22.469 -18.375 1 81.5 136 MET B N 1
ATOM 2492 C CA . MET B 1 136 ? 11.93 -23.922 -18.172 1 81.5 136 MET B CA 1
ATOM 2493 C C . MET B 1 136 ? 10.93 -24.688 -19.016 1 81.5 136 MET B C 1
ATOM 2495 O O . MET B 1 136 ? 9.828 -24.203 -19.297 1 81.5 136 MET B O 1
ATOM 2499 N N . ASN B 1 137 ? 11.594 -25.938 -19.484 1 69.56 137 ASN B N 1
ATOM 2500 C CA . ASN B 1 137 ? 10.766 -26.906 -20.188 1 69.56 137 ASN B CA 1
ATOM 2501 C C . ASN B 1 137 ? 9.867 -27.688 -19.234 1 69.56 137 ASN B C 1
ATOM 2503 O O . ASN B 1 137 ? 10.297 -28.062 -18.141 1 69.56 137 ASN B O 1
ATOM 2507 N N . ARG B 1 138 ? 8.5 -27.703 -19.438 1 64.62 138 ARG B N 1
ATOM 2508 C CA . ARG B 1 138 ? 7.43 -28.297 -18.656 1 64.62 138 ARG B CA 1
ATOM 2509 C C . ARG B 1 138 ? 7.73 -29.75 -18.328 1 64.62 138 ARG B C 1
ATOM 2511 O O . ARG B 1 138 ? 7.23 -30.297 -17.344 1 64.62 138 ARG B O 1
ATOM 2518 N N . GLN B 1 139 ? 8.594 -30.25 -19.172 1 68.31 139 GLN B N 1
ATOM 2519 C CA . GLN B 1 139 ? 8.766 -31.688 -19.047 1 68.31 139 GLN B CA 1
ATOM 2520 C C . GLN B 1 139 ? 9.641 -32.031 -17.859 1 68.31 139 GLN B C 1
ATOM 2522 O O . GLN B 1 139 ? 9.594 -33.156 -17.359 1 68.31 139 GLN B O 1
ATOM 2527 N N . ASP B 1 140 ? 10.32 -31.047 -17.359 1 78.12 140 ASP B N 1
ATOM 2528 C CA . ASP B 1 140 ? 11.156 -31.312 -16.188 1 78.12 140 ASP B CA 1
ATOM 2529 C C . ASP B 1 140 ? 10.477 -30.844 -14.906 1 78.12 140 ASP B C 1
ATOM 2531 O O . ASP B 1 140 ? 10.891 -29.859 -14.305 1 78.12 140 ASP B O 1
ATOM 2535 N N . GLN B 1 141 ? 9.484 -31.594 -14.523 1 77 141 GLN B N 1
ATOM 2536 C CA . GLN B 1 141 ? 8.664 -31.266 -13.367 1 77 141 GLN B CA 1
ATOM 2537 C C . GLN B 1 141 ? 9.508 -31.156 -12.102 1 77 141 GLN B C 1
ATOM 2539 O O . GLN B 1 141 ? 9.258 -30.297 -11.25 1 77 141 GLN B O 1
ATOM 2544 N N . GLU B 1 142 ? 10.492 -32.031 -12.078 1 82.12 142 GLU B N 1
ATOM 2545 C CA . GLU B 1 142 ? 11.32 -32.031 -10.875 1 82.12 142 GLU B CA 1
ATOM 2546 C C . GLU B 1 142 ? 12.125 -30.734 -10.75 1 82.12 142 GLU B C 1
ATOM 2548 O O . GLU B 1 142 ? 12.211 -30.156 -9.672 1 82.12 142 GLU B O 1
ATOM 2553 N N . SER B 1 143 ? 12.656 -30.312 -11.875 1 83.75 143 SER B N 1
ATOM 2554 C CA . SER B 1 143 ? 13.43 -29.078 -11.867 1 83.75 143 SER B CA 1
ATOM 2555 C C . SER B 1 143 ? 12.555 -27.859 -11.578 1 83.75 143 SER B C 1
ATOM 2557 O O . SER B 1 143 ? 12.953 -26.953 -10.844 1 83.75 143 SER B O 1
ATOM 2559 N N . VAL B 1 144 ? 11.414 -27.875 -12.062 1 85.12 144 VAL B N 1
ATOM 2560 C CA . VAL B 1 144 ? 10.461 -26.797 -11.836 1 85.12 144 VAL B CA 1
ATOM 2561 C C . VAL B 1 144 ? 10.094 -26.734 -10.352 1 85.12 144 VAL B C 1
ATOM 2563 O O . VAL B 1 144 ? 10.133 -25.656 -9.75 1 85.12 144 VAL B O 1
ATOM 2566 N N . ALA B 1 145 ? 9.836 -27.828 -9.797 1 84.88 145 ALA B N 1
ATOM 2567 C CA . ALA B 1 145 ? 9.461 -27.891 -8.383 1 84.88 145 ALA B CA 1
ATOM 2568 C C . ALA B 1 145 ? 10.594 -27.375 -7.496 1 84.88 145 ALA B C 1
ATOM 2570 O O . ALA B 1 145 ? 10.359 -26.672 -6.52 1 84.88 145 ALA B O 1
ATOM 2571 N N . ARG B 1 146 ? 11.797 -27.719 -7.836 1 87.81 146 ARG B N 1
ATOM 2572 C CA . ARG B 1 146 ? 12.953 -27.297 -7.055 1 87.81 146 ARG B CA 1
ATOM 2573 C C . ARG B 1 146 ? 13.117 -25.781 -7.098 1 87.81 146 ARG B C 1
ATOM 2575 O O . ARG B 1 146 ? 13.312 -25.141 -6.059 1 87.81 146 ARG B O 1
ATOM 2582 N N . ILE B 1 147 ? 13 -25.234 -8.25 1 88.69 147 ILE B N 1
ATOM 2583 C CA . ILE B 1 147 ? 13.156 -23.797 -8.406 1 88.69 147 ILE B CA 1
ATOM 2584 C C . ILE B 1 147 ? 11.992 -23.078 -7.723 1 88.69 147 ILE B C 1
ATOM 2586 O O . ILE B 1 147 ? 12.18 -22.016 -7.133 1 88.69 147 ILE B O 1
ATOM 2590 N N . LEU B 1 148 ? 10.844 -23.672 -7.734 1 90.44 148 LEU B N 1
ATOM 2591 C CA . LEU B 1 148 ? 9.68 -23.109 -7.062 1 90.44 148 LEU B CA 1
ATOM 2592 C C . LEU B 1 148 ? 9.898 -23.047 -5.555 1 90.44 148 LEU B C 1
ATOM 2594 O O . LEU B 1 148 ? 9.562 -22.047 -4.91 1 90.44 148 LEU B O 1
ATOM 2598 N N . ILE B 1 149 ? 10.453 -24.047 -5.047 1 90.12 149 ILE B N 1
ATOM 2599 C CA . ILE B 1 149 ? 10.695 -24.109 -3.611 1 90.12 149 ILE B CA 1
ATOM 2600 C C . ILE B 1 149 ? 11.75 -23.078 -3.215 1 90.12 149 ILE B C 1
ATOM 2602 O O . ILE B 1 149 ? 11.578 -22.359 -2.23 1 90.12 149 ILE B O 1
ATOM 2606 N N . GLU B 1 150 ? 12.812 -23.016 -3.963 1 89.94 150 GLU B N 1
ATOM 2607 C CA . GLU B 1 150 ? 13.852 -22.016 -3.705 1 89.94 150 GLU B CA 1
ATOM 2608 C C . GLU B 1 150 ? 13.289 -20.609 -3.789 1 89.94 150 GLU B C 1
ATOM 2610 O O . GLU B 1 150 ? 13.602 -19.75 -2.955 1 89.94 150 GLU B O 1
ATOM 2615 N N . ASN B 1 151 ? 12.523 -20.422 -4.828 1 89.62 151 ASN B N 1
ATOM 2616 C CA . ASN B 1 151 ? 11.938 -19.094 -5.051 1 89.62 151 ASN B CA 1
ATOM 2617 C C . ASN B 1 151 ? 10.945 -18.734 -3.953 1 89.62 151 ASN B C 1
ATOM 2619 O O . ASN B 1 151 ? 10.789 -17.562 -3.613 1 89.62 151 ASN B O 1
ATOM 2623 N N . LYS B 1 152 ? 10.258 -19.688 -3.404 1 89.88 152 LYS B N 1
ATOM 2624 C CA . LYS B 1 152 ? 9.359 -19.469 -2.273 1 89.88 152 LYS B CA 1
ATOM 2625 C C . LYS B 1 152 ? 10.133 -19.047 -1.031 1 89.88 152 LYS B C 1
ATOM 2627 O O . LYS B 1 152 ? 9.688 -18.156 -0.297 1 89.88 152 LYS B O 1
ATOM 2632 N N . TYR B 1 153 ? 11.242 -19.641 -0.828 1 90.25 153 TYR B N 1
ATOM 2633 C CA . TYR B 1 153 ? 12.07 -19.297 0.32 1 90.25 153 TYR B CA 1
ATOM 2634 C C . TYR B 1 153 ? 12.531 -17.844 0.232 1 90.25 153 TYR B C 1
ATOM 2636 O O . TYR B 1 153 ? 12.492 -17.109 1.223 1 90.25 153 TYR B O 1
ATOM 2644 N N . VAL B 1 154 ? 12.938 -17.469 -0.913 1 91.69 154 VAL B N 1
ATOM 2645 C CA . VAL B 1 154 ? 13.375 -16.094 -1.129 1 91.69 154 VAL B CA 1
ATOM 2646 C C . VAL B 1 154 ? 12.211 -15.133 -0.867 1 91.69 154 VAL B C 1
ATOM 2648 O O . VAL B 1 154 ? 12.383 -14.094 -0.219 1 91.69 154 VAL B O 1
ATOM 2651 N N . LEU B 1 155 ? 11.062 -15.5 -1.332 1 89.75 155 LEU B N 1
ATOM 2652 C CA . LEU B 1 155 ? 9.875 -14.672 -1.117 1 89.75 155 LEU B CA 1
ATOM 2653 C C . LEU B 1 155 ? 9.562 -14.555 0.369 1 89.75 155 LEU B C 1
ATOM 2655 O O . LEU B 1 155 ? 9.195 -13.477 0.846 1 89.75 155 LEU B O 1
ATOM 2659 N N . ASP B 1 156 ? 9.672 -15.633 1.062 1 88 156 ASP B N 1
ATOM 2660 C CA . ASP B 1 156 ? 9.398 -15.617 2.496 1 88 156 ASP B CA 1
ATOM 2661 C C . ASP B 1 156 ? 10.344 -14.664 3.221 1 88 156 ASP B C 1
ATOM 2663 O O . ASP B 1 156 ? 9.922 -13.914 4.102 1 88 156 ASP B O 1
ATOM 2667 N N . GLN B 1 157 ? 11.531 -14.703 2.855 1 90.75 157 GLN B N 1
ATOM 2668 C CA . GLN B 1 157 ? 12.508 -13.789 3.445 1 90.75 157 GLN B CA 1
ATOM 2669 C C . GLN B 1 157 ? 12.18 -12.336 3.094 1 90.75 157 GLN B C 1
ATOM 2671 O O . GLN B 1 157 ? 12.273 -11.453 3.947 1 90.75 157 GLN B O 1
ATOM 2676 N N . LEU B 1 158 ? 11.805 -12.141 1.878 1 90.56 158 LEU B N 1
ATOM 2677 C CA . LEU B 1 158 ? 11.438 -10.805 1.412 1 90.56 158 LEU B CA 1
ATOM 2678 C C . LEU B 1 158 ? 10.234 -10.273 2.178 1 90.56 158 LEU B C 1
ATOM 2680 O O . LEU B 1 158 ? 10.234 -9.125 2.629 1 90.56 158 LEU B O 1
ATOM 2684 N N . ARG B 1 159 ? 9.289 -11.109 2.377 1 85.44 159 ARG B N 1
ATOM 2685 C CA . ARG B 1 159 ? 8.07 -10.719 3.084 1 85.44 159 ARG B CA 1
ATOM 2686 C C . ARG B 1 159 ? 8.367 -10.359 4.535 1 85.44 159 ARG B C 1
ATOM 2688 O O . ARG B 1 159 ? 7.797 -9.414 5.078 1 85.44 159 ARG B O 1
ATOM 2695 N N . GLU B 1 160 ? 9.188 -11.086 5.113 1 88.25 160 GLU B N 1
ATOM 2696 C CA . GLU B 1 160 ? 9.578 -10.797 6.488 1 88.25 160 GLU B CA 1
ATOM 2697 C C . GLU B 1 160 ? 10.266 -9.438 6.594 1 88.25 160 GLU B C 1
ATOM 2699 O O . GLU B 1 160 ? 9.914 -8.633 7.461 1 88.25 160 GLU B O 1
ATOM 2704 N N . ARG B 1 161 ? 11.125 -9.211 5.672 1 87.88 161 ARG B N 1
ATOM 2705 C CA . ARG B 1 161 ? 11.867 -7.957 5.699 1 87.88 161 ARG B CA 1
ATOM 2706 C C . ARG B 1 161 ? 10.961 -6.777 5.355 1 87.88 161 ARG B C 1
ATOM 2708 O O . ARG B 1 161 ? 11.062 -5.715 5.969 1 87.88 161 ARG B O 1
ATOM 2715 N N . ILE B 1 162 ? 10.117 -6.934 4.418 1 86.75 162 ILE B N 1
ATOM 2716 C CA . ILE B 1 162 ? 9.148 -5.91 4.039 1 86.75 162 ILE B CA 1
ATOM 2717 C C . ILE B 1 162 ? 8.227 -5.609 5.219 1 86.75 162 ILE B C 1
ATOM 2719 O O . ILE B 1 162 ? 7.906 -4.449 5.488 1 86.75 162 ILE B O 1
ATOM 2723 N N . GLY B 1 163 ? 7.828 -6.668 5.898 1 84.56 163 GLY B N 1
ATOM 2724 C CA . GLY B 1 163 ? 7.016 -6.484 7.09 1 84.56 163 GLY B CA 1
ATOM 2725 C C . GLY B 1 163 ? 7.695 -5.652 8.156 1 84.56 163 GLY B C 1
ATOM 2726 O O . GLY B 1 163 ? 7.07 -4.773 8.758 1 84.56 163 GLY B O 1
ATOM 2727 N N . ILE B 1 164 ? 8.891 -5.887 8.359 1 86.25 164 ILE B N 1
ATOM 2728 C CA . ILE B 1 164 ? 9.672 -5.148 9.344 1 86.25 164 ILE B CA 1
ATOM 2729 C C . ILE B 1 164 ? 9.766 -3.682 8.93 1 86.25 164 ILE B C 1
ATOM 2731 O O . ILE B 1 164 ? 9.594 -2.785 9.766 1 86.25 164 ILE B O 1
ATOM 2735 N N . MET B 1 165 ? 10.023 -3.449 7.684 1 85.75 165 MET B N 1
ATOM 2736 C CA . MET B 1 165 ? 10.109 -2.086 7.172 1 85.75 165 MET B CA 1
ATOM 2737 C C . MET B 1 165 ? 8.781 -1.354 7.332 1 85.75 165 MET B C 1
ATOM 2739 O O . MET B 1 165 ? 8.758 -0.181 7.711 1 85.75 165 MET B O 1
ATOM 2743 N N . SER B 1 166 ? 7.703 -2.02 7.051 1 82.62 166 SER B N 1
ATOM 2744 C CA . SER B 1 166 ? 6.375 -1.426 7.176 1 82.62 166 SER B CA 1
ATOM 2745 C C . SER B 1 166 ? 6.07 -1.052 8.625 1 82.62 166 SER B C 1
ATOM 2747 O O . SER B 1 166 ? 5.543 0.029 8.891 1 82.62 166 SER B O 1
ATOM 2749 N N . GLU B 1 167 ? 6.406 -1.903 9.531 1 81.69 167 GLU B N 1
ATOM 2750 C CA . GLU B 1 167 ? 6.184 -1.636 10.945 1 81.69 167 GLU B CA 1
ATOM 2751 C C . GLU B 1 167 ? 7.027 -0.46 11.422 1 81.69 167 GLU B C 1
ATOM 2753 O O . GLU B 1 167 ? 6.57 0.356 12.227 1 81.69 167 GLU B O 1
ATOM 2758 N N . ARG B 1 168 ? 8.164 -0.49 10.953 1 80.44 168 ARG B N 1
ATOM 2759 C CA . ARG B 1 168 ? 9.047 0.609 11.336 1 80.44 168 ARG B CA 1
ATOM 2760 C C . ARG B 1 168 ? 8.516 1.941 10.82 1 80.44 168 ARG B C 1
ATOM 2762 O O . ARG B 1 168 ? 8.539 2.945 11.531 1 80.44 168 ARG B O 1
ATOM 2769 N N . GLU B 1 169 ? 8.07 1.96 9.602 1 79.5 169 GLU B N 1
ATOM 2770 C CA . GLU B 1 169 ? 7.516 3.18 9.023 1 79.5 169 GLU B CA 1
ATOM 2771 C C . GLU B 1 169 ? 6.27 3.631 9.781 1 79.5 169 GLU B C 1
ATOM 2773 O O . GLU B 1 169 ? 6.059 4.828 9.984 1 79.5 169 GLU B O 1
ATOM 2778 N N . ASP B 1 170 ? 5.5 2.684 10.227 1 74.62 170 ASP B N 1
ATOM 2779 C CA . ASP B 1 170 ? 4.32 3.004 11.023 1 74.62 170 ASP B CA 1
ATOM 2780 C C . ASP B 1 170 ? 4.711 3.629 12.359 1 74.62 170 ASP B C 1
ATOM 2782 O O . ASP B 1 170 ? 4.062 4.57 12.82 1 74.62 170 ASP B O 1
ATOM 2786 N N . ALA B 1 171 ? 5.73 3.086 12.938 1 75.25 171 ALA B N 1
ATOM 2787 C CA . ALA B 1 171 ? 6.211 3.613 14.211 1 75.25 171 ALA B CA 1
ATOM 2788 C C . ALA B 1 171 ? 6.754 5.031 14.055 1 75.25 171 ALA B C 1
ATOM 2790 O O . ALA B 1 171 ? 6.523 5.891 14.906 1 75.25 171 ALA B O 1
ATOM 2791 N N . LEU B 1 172 ? 7.445 5.285 12.977 1 73 172 LEU B N 1
ATOM 2792 C CA . LEU B 1 172 ? 7.98 6.609 12.695 1 73 172 LEU B CA 1
ATOM 2793 C C . LEU B 1 172 ? 6.859 7.617 12.461 1 73 172 LEU B C 1
ATOM 2795 O O . LEU B 1 172 ? 6.941 8.758 12.922 1 73 172 LEU B O 1
ATOM 2799 N N . LEU B 1 173 ? 5.738 7.207 11.812 1 70.44 173 LEU B N 1
ATOM 2800 C CA . LEU B 1 173 ? 4.582 8.07 11.578 1 70.44 173 LEU B CA 1
ATOM 2801 C C . LEU B 1 173 ? 3.873 8.391 12.891 1 70.44 173 LEU B C 1
ATOM 2803 O O . LEU B 1 173 ? 3.453 9.523 13.109 1 70.44 173 LEU B O 1
ATOM 2807 N N . ALA B 1 174 ? 3.76 7.336 13.719 1 67.88 174 ALA B N 1
ATOM 2808 C CA . ALA B 1 174 ? 3.109 7.535 15.016 1 67.88 174 ALA B CA 1
ATOM 2809 C C . ALA B 1 174 ? 3.906 8.5 15.883 1 67.88 174 ALA B C 1
ATOM 2811 O O . ALA B 1 174 ? 3.33 9.336 16.594 1 67.88 174 ALA B O 1
ATOM 2812 N N . GLU B 1 175 ? 5.199 8.359 15.836 1 65.44 175 GLU B N 1
ATOM 2813 C CA . GLU B 1 175 ? 6.07 9.234 16.609 1 65.44 175 GLU B CA 1
ATOM 2814 C C . GLU B 1 175 ? 5.957 10.68 16.125 1 65.44 175 GLU B C 1
ATOM 2816 O O . GLU B 1 175 ? 5.988 11.609 16.938 1 65.44 175 GLU B O 1
ATOM 2821 N N . ARG B 1 176 ? 5.734 10.859 14.883 1 61.81 176 ARG B N 1
ATOM 2822 C CA . ARG B 1 176 ? 5.688 12.203 14.32 1 61.81 176 ARG B CA 1
ATOM 2823 C C . ARG B 1 176 ? 4.312 12.836 14.508 1 61.81 176 ARG B C 1
ATOM 2825 O O . ARG B 1 176 ? 4.195 14.055 14.656 1 61.81 176 ARG B O 1
ATOM 2832 N N . THR B 1 177 ? 3.312 12.008 14.461 1 59.22 177 THR B N 1
ATOM 2833 C CA . THR B 1 177 ? 1.976 12.539 14.695 1 59.22 177 THR B CA 1
ATOM 2834 C C . THR B 1 177 ? 1.753 12.812 16.188 1 59.22 177 THR B C 1
ATOM 2836 O O . THR B 1 177 ? 0.966 13.688 16.547 1 59.22 177 THR B O 1
ATOM 2839 N N . GLU B 1 178 ? 2.311 11.992 17.125 1 51.66 178 GLU B N 1
ATOM 2840 C CA . GLU B 1 178 ? 2.209 12.25 18.547 1 51.6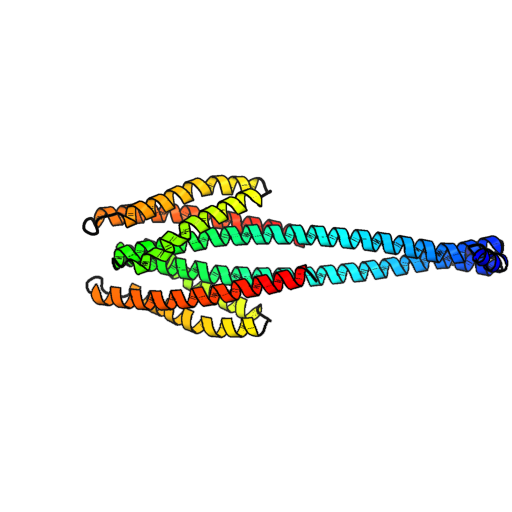6 178 GLU B CA 1
ATOM 2841 C C . GLU B 1 178 ? 3.078 13.438 18.969 1 51.66 178 GLU B C 1
ATOM 2843 O O . GLU B 1 178 ? 2.791 14.117 19.953 1 51.66 178 GLU B O 1
ATOM 2848 N N . ALA B 1 179 ? 4.039 13.797 18.156 1 45.34 179 ALA B N 1
ATOM 2849 C CA . ALA B 1 179 ? 4.824 14.938 18.609 1 45.34 179 ALA B CA 1
ATOM 2850 C C . ALA B 1 179 ? 4.168 16.25 18.203 1 45.34 179 ALA B C 1
ATOM 2852 O O . ALA B 1 179 ? 3.455 16.312 17.203 1 45.34 179 ALA B O 1
#

Secondary structure (DSSP, 8-state):
-TTTHHHHHHTS-HHHHHHHHHHHHHHHHHHHHHHHHHHHHHHHHHHHHHHHHHHHHHHHHHHHHHHHHHHHHHHHHHHH--G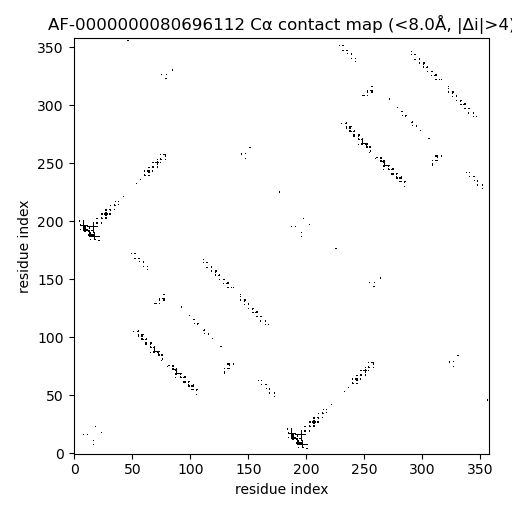GG-HHHHHHHHHHHHHHHHHHHH---HHHHHHHHHHHHHHHHHHHHHHHHHHS-TT-HHHHHHHHHHHHHHHHHHHHHHHHHHHHHHHHHHHHHH-/-TTTHHHHHHTS-HHHHHHHHHHHHHHHHHHHHHHHHHHHHHHHHHHHHHHHHHHHHHHHHHHHHHHHHHHHHHHHHHHH--GGG-HHHHHHHHHHHHHHHHHHHH---HHHHHHHHHHHHHHHHHHHHHHHHHHS-TT-HHHHHHHHHHHHHHHHHHHHHHHHHHHHHHHHHHHHHH-

Organism: NCBI:txid629263

Nearest PDB structures (foldseek):
  4k0d-assembly1_B  TM=8.914E-01  e=1.477E-03  Anaeromyxobacter dehalogenans 2CP-C
  6s1a-assembly1_B  TM=8.806E-01  e=2.066E-02  Pseudomonas putida KT2440
  6s37-assembly1_A  TM=8.313E-01  e=2.066E-02  Pseudomonas putida KT2440
  6s18-assembly1_B  TM=5.598E-01  e=4.202E-02  Pseudomonas putida KT2440
  4k0d-assembly1_B  TM=8.914E-01  e=1.435E-03  Anaeromyxobacter dehalogenans 2CP-C